Protein AF-A0A7X9BPZ1-F1 (afdb_monomer_lite)

Foldseek 3Di:
DVVLPVLQVQKDWAAPVRVCVVQVHDPPQQFGTWIDDPRAIAGEHEDEQDDDLVRLVSNQVSLQCCCVRHPRQHYEYEYQDVVVLVSSDLPDHSHLWYFDHHPPQCSLLVNLCPDPVNVVVVCVVVPQWDADPQSQAGTDDDQEGEGECARPISSNLVSVLVVVVVVDRRAYEYEYEPVCVVVCCVSPVRHHYDYDYVCSSGPDPPPDD

Secondary structure (DSSP, 8-state):
-HHHHHH-TTSEEEEHHHHHHHTT--TT----EEEEETTEEEEEEE--SS--HHHHHHHHHHHHHHHHHSS--EEEEEESSHHHHHHH-------SEEEEEETTHHHHHHHHHTSHHHHHHHHHHTTTPEE---TT-SEE-SSEEEEE-TT-BHHHHHHHHHHHHTT-SSEEEEEEEGGGHHHHHHH-TTSEEEEEPHHHHTTSSS---

Radius of gyration: 17.31 Å; chains: 1; bounding box: 42×46×44 Å

pLDDT: mean 88.34, std 12.86, range [32.38, 98.25]

Sequence (209 aa):
MADLVMELTNWEIYSAREVRNKYSLNRANRFRGSVVRDGHEYAVYLVSSNPYARTLSAIQGEIKFLACSTPIRRAMVFAPNHDVLERFGLDDQEAEELLLLIYPDSLQLLNNYHSDEFQSYLQSLVAGFAPTDSPFADYEADDEYVADLILNDIVKINSLAAYFHLQHRKKVSIICLDSQKELMQSRFPSARQIIIPNKKGVDSFARRT

Structure (mmCIF, N/CA/C/O backbone):
data_AF-A0A7X9BPZ1-F1
#
_entry.id   AF-A0A7X9BPZ1-F1
#
loop_
_atom_site.group_PDB
_atom_site.id
_atom_site.type_symbol
_atom_site.label_atom_id
_atom_site.label_alt_id
_atom_site.label_comp_id
_atom_site.label_asym_id
_atom_site.label_entity_id
_atom_site.label_seq_id
_atom_site.pdbx_PDB_ins_code
_atom_site.Cartn_x
_atom_site.Cartn_y
_atom_site.Cartn_z
_atom_site.occupancy
_atom_site.B_iso_or_equiv
_atom_site.auth_seq_id
_atom_site.auth_comp_id
_atom_site.auth_asym_id
_atom_site.auth_atom_id
_atom_site.pdbx_PDB_model_num
ATOM 1 N N . MET A 1 1 ? 7.108 4.274 -17.255 1.00 57.31 1 MET A N 1
ATOM 2 C CA . MET A 1 1 ? 8.125 4.984 -16.445 1.00 57.31 1 MET A CA 1
ATOM 3 C C . MET A 1 1 ? 8.070 6.473 -16.697 1.00 57.31 1 MET A C 1
ATOM 5 O O . MET A 1 1 ? 7.994 7.168 -15.707 1.00 57.31 1 MET A O 1
ATOM 9 N N . ALA A 1 2 ? 8.050 6.960 -17.947 1.00 59.31 2 ALA A N 1
ATOM 10 C CA . ALA A 1 2 ? 7.872 8.395 -18.209 1.00 59.31 2 ALA A CA 1
ATOM 11 C C . ALA A 1 2 ? 6.647 8.972 -17.472 1.00 59.31 2 ALA A C 1
ATOM 13 O O . ALA A 1 2 ? 6.796 9.925 -16.725 1.00 59.31 2 ALA A O 1
ATOM 14 N N . ASP A 1 3 ? 5.495 8.302 -17.551 1.00 64.56 3 ASP A N 1
ATOM 15 C CA . ASP A 1 3 ? 4.277 8.765 -16.866 1.00 64.56 3 ASP A CA 1
ATOM 16 C C . ASP A 1 3 ? 4.379 8.687 -15.333 1.00 64.56 3 ASP A C 1
ATOM 18 O O . ASP A 1 3 ? 3.981 9.612 -14.643 1.00 64.56 3 ASP A O 1
ATOM 22 N N . LEU A 1 4 ? 5.003 7.635 -14.783 1.00 70.25 4 LEU A N 1
ATOM 23 C CA . LEU A 1 4 ? 5.279 7.546 -13.338 1.00 70.25 4 LEU A CA 1
ATOM 24 C C . LEU A 1 4 ? 6.185 8.689 -12.857 1.00 70.25 4 LEU A C 1
ATOM 26 O O . LEU A 1 4 ? 5.997 9.193 -11.758 1.00 70.25 4 LEU A O 1
ATOM 30 N N . VAL A 1 5 ? 7.158 9.080 -13.685 1.00 67.44 5 VAL A N 1
ATOM 31 C CA . VAL A 1 5 ? 8.097 10.169 -13.393 1.00 67.44 5 VAL A CA 1
ATOM 32 C C . VAL A 1 5 ? 7.424 11.533 -13.439 1.00 67.44 5 VAL A C 1
ATOM 34 O O . VAL A 1 5 ? 7.776 12.403 -12.651 1.00 67.44 5 VAL A O 1
ATOM 37 N N . MET A 1 6 ? 6.464 11.723 -14.342 1.00 64.75 6 MET A N 1
ATOM 38 C CA . MET A 1 6 ? 5.724 12.981 -14.439 1.00 64.75 6 MET A CA 1
ATOM 39 C C . MET A 1 6 ? 4.718 13.150 -13.299 1.00 64.75 6 MET A C 1
ATOM 41 O O . MET A 1 6 ? 4.528 14.265 -12.828 1.00 64.75 6 MET A O 1
ATOM 45 N N . GLU A 1 7 ? 4.098 12.057 -12.852 1.00 76.75 7 GLU A N 1
ATOM 46 C CA . GLU A 1 7 ? 3.013 12.120 -11.874 1.00 76.75 7 GLU A CA 1
ATOM 47 C C . GLU A 1 7 ? 3.509 12.063 -10.423 1.00 76.75 7 GLU A C 1
ATOM 49 O O . GLU A 1 7 ? 2.989 12.791 -9.592 1.00 76.75 7 GLU A O 1
ATOM 54 N N . LEU A 1 8 ? 4.522 11.263 -10.066 1.00 82.19 8 LEU A N 1
ATOM 55 C CA . LEU A 1 8 ? 4.984 11.126 -8.670 1.00 82.19 8 LEU A CA 1
ATOM 56 C C . LEU A 1 8 ? 5.952 12.252 -8.255 1.00 82.19 8 LEU A C 1
ATOM 58 O O . LEU A 1 8 ? 7.121 12.014 -7.961 1.00 82.19 8 LEU A O 1
ATOM 62 N N . THR A 1 9 ? 5.467 13.494 -8.213 1.00 77.44 9 THR A N 1
ATOM 63 C CA . THR A 1 9 ? 6.301 14.705 -8.057 1.00 77.44 9 THR A CA 1
ATOM 64 C C . THR A 1 9 ? 7.030 14.825 -6.717 1.00 77.44 9 THR A C 1
ATOM 66 O O . THR A 1 9 ? 8.038 15.520 -6.633 1.00 77.44 9 THR A O 1
ATOM 69 N N . ASN A 1 10 ? 6.531 14.161 -5.672 1.00 83.75 10 ASN A N 1
ATOM 70 C CA . ASN A 1 10 ? 7.087 14.201 -4.312 1.00 83.75 10 ASN A CA 1
ATOM 71 C C . ASN A 1 10 ? 7.854 12.920 -3.949 1.00 83.75 10 ASN A C 1
ATOM 73 O O . ASN A 1 10 ? 7.943 12.558 -2.776 1.00 83.75 10 ASN A O 1
ATOM 77 N N . TRP A 1 11 ? 8.346 12.203 -4.958 1.00 91.00 11 TRP A N 1
ATOM 78 C CA . TRP A 1 11 ? 9.073 10.951 -4.801 1.00 91.00 11 TRP A CA 1
ATOM 79 C C . TRP A 1 11 ? 10.423 11.053 -5.500 1.00 91.00 11 TRP A C 1
ATOM 81 O O . TRP A 1 11 ? 10.524 11.577 -6.610 1.00 91.00 11 TRP A O 1
ATOM 91 N N . GLU A 1 12 ? 11.469 10.510 -4.884 1.00 93.06 12 GLU A N 1
ATOM 92 C CA . GLU A 1 12 ? 12.712 10.267 -5.610 1.00 93.06 12 GLU A CA 1
ATOM 93 C C . GLU A 1 12 ? 12.527 9.029 -6.480 1.00 93.06 12 GLU A C 1
ATOM 95 O O . GLU A 1 12 ? 11.995 8.019 -6.022 1.00 93.06 12 GLU A O 1
ATOM 100 N N . ILE A 1 13 ? 12.969 9.081 -7.734 1.00 93.38 13 ILE A N 1
ATOM 101 C CA . ILE A 1 13 ? 12.719 8.004 -8.692 1.00 93.38 13 ILE A CA 1
ATOM 102 C C . ILE A 1 13 ? 14.042 7.478 -9.218 1.00 93.38 13 ILE A C 1
ATOM 104 O O . ILE A 1 13 ? 14.836 8.221 -9.790 1.00 93.38 13 ILE A O 1
ATOM 108 N N . TYR A 1 14 ? 14.235 6.169 -9.085 1.00 93.94 14 TYR A N 1
ATOM 109 C CA . TYR A 1 14 ? 15.403 5.460 -9.581 1.00 93.94 14 TYR A CA 1
ATOM 110 C C . TYR A 1 14 ? 14.988 4.520 -10.709 1.00 93.94 14 TYR A C 1
ATOM 112 O O . TYR A 1 14 ? 14.054 3.719 -10.599 1.00 93.94 14 TYR A O 1
ATOM 120 N N . SER A 1 15 ? 15.699 4.581 -11.830 1.00 92.88 15 SER A N 1
ATOM 121 C CA . SER A 1 15 ? 15.482 3.665 -12.945 1.00 92.88 15 SER A CA 1
ATOM 122 C C . SER A 1 15 ? 15.840 2.228 -12.561 1.00 92.88 15 SER A C 1
ATOM 124 O O . SER A 1 15 ? 16.702 1.976 -11.717 1.00 92.88 15 SER A O 1
ATOM 126 N N . ALA A 1 16 ? 15.268 1.245 -13.265 1.00 92.50 16 ALA A N 1
ATOM 127 C CA . ALA A 1 16 ? 15.637 -0.157 -13.055 1.00 92.50 16 ALA A CA 1
ATOM 128 C C . ALA A 1 16 ? 17.152 -0.412 -13.158 1.00 92.50 16 ALA A C 1
ATOM 130 O O . ALA A 1 16 ? 17.682 -1.288 -12.480 1.00 92.50 16 ALA A O 1
ATOM 131 N N . ARG A 1 17 ? 17.866 0.341 -14.005 1.00 92.12 17 ARG A N 1
ATOM 132 C CA . ARG A 1 17 ? 19.319 0.207 -14.157 1.00 92.12 17 ARG A CA 1
ATOM 133 C C . ARG A 1 17 ? 20.061 0.673 -12.906 1.00 92.12 17 ARG A C 1
ATOM 135 O O . ARG A 1 17 ? 20.986 -0.014 -12.484 1.00 92.12 17 ARG A O 1
ATOM 142 N N . GLU A 1 18 ? 19.668 1.806 -12.334 1.00 94.19 18 GLU A N 1
ATOM 143 C CA . GLU A 1 18 ? 20.285 2.350 -11.120 1.00 94.19 18 GLU A CA 1
ATOM 144 C C . GLU A 1 18 ? 20.097 1.401 -9.944 1.00 94.19 18 GLU A C 1
ATOM 146 O O . GLU A 1 18 ? 21.078 1.010 -9.318 1.00 94.19 18 GLU A O 1
ATOM 151 N N . VAL A 1 19 ? 18.868 0.930 -9.729 1.00 94.25 19 VAL A N 1
ATOM 152 C CA . VAL A 1 19 ? 18.544 -0.018 -8.654 1.00 94.25 19 VAL A CA 1
ATOM 153 C C . VAL A 1 19 ? 19.317 -1.329 -8.814 1.00 94.25 19 VAL A C 1
ATOM 155 O O . VAL A 1 19 ? 19.897 -1.835 -7.855 1.00 94.25 19 VAL A O 1
ATOM 158 N N . ARG A 1 20 ? 19.396 -1.875 -10.038 1.00 93.38 20 ARG A N 1
ATOM 159 C CA . ARG A 1 20 ? 20.166 -3.105 -10.298 1.00 93.38 20 ARG A CA 1
ATOM 160 C C . ARG A 1 20 ? 21.650 -2.929 -10.020 1.00 93.38 20 ARG A C 1
ATOM 162 O O . ARG A 1 20 ? 22.259 -3.836 -9.467 1.00 93.38 20 ARG A O 1
ATOM 169 N N . ASN A 1 21 ? 22.220 -1.784 -10.384 1.00 93.06 21 ASN A N 1
ATOM 170 C CA . ASN A 1 21 ? 23.620 -1.489 -10.098 1.00 93.06 21 ASN A CA 1
ATOM 171 C C . ASN A 1 21 ? 23.853 -1.307 -8.591 1.00 93.06 21 ASN A C 1
ATOM 173 O O . ASN A 1 21 ? 24.809 -1.863 -8.061 1.00 93.06 21 ASN A O 1
ATOM 177 N N . LYS A 1 22 ? 22.961 -0.576 -7.908 1.00 93.62 22 LYS A N 1
ATOM 178 C CA . LYS A 1 22 ? 23.021 -0.304 -6.463 1.00 93.62 22 LYS A CA 1
ATOM 179 C C . LYS A 1 22 ? 23.007 -1.594 -5.640 1.00 93.62 22 LYS A C 1
ATOM 181 O O . LYS A 1 22 ? 23.787 -1.725 -4.705 1.00 93.62 22 LYS A O 1
ATOM 186 N N . TYR A 1 23 ? 22.165 -2.556 -6.018 1.00 93.31 23 TYR A N 1
ATOM 187 C CA . TYR A 1 23 ? 21.938 -3.784 -5.248 1.00 93.31 23 TYR A CA 1
ATOM 188 C C . TYR A 1 23 ? 22.486 -5.059 -5.908 1.00 93.31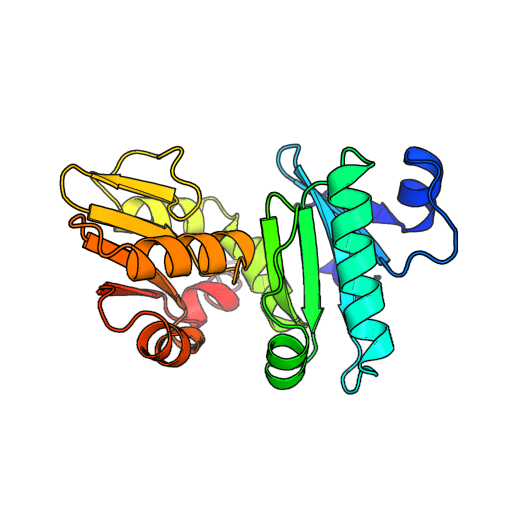 23 TYR A C 1
ATOM 190 O O . TYR A 1 23 ? 22.165 -6.160 -5.472 1.00 93.31 23 TYR A O 1
ATOM 198 N N . SER A 1 24 ? 23.311 -4.935 -6.954 1.00 92.00 24 SER A N 1
ATOM 199 C CA . SER A 1 24 ? 23.877 -6.072 -7.705 1.00 92.00 24 SER A CA 1
ATOM 200 C C . SER A 1 24 ? 22.828 -7.095 -8.180 1.00 92.00 24 SER A C 1
ATOM 202 O O . SER A 1 24 ? 23.043 -8.306 -8.132 1.00 92.00 24 SER A O 1
ATOM 204 N N . LEU A 1 25 ? 21.672 -6.608 -8.641 1.00 90.56 25 LEU A N 1
ATOM 205 C CA . LEU A 1 25 ? 20.536 -7.448 -9.034 1.00 90.56 25 LEU A CA 1
ATOM 206 C C . LEU A 1 25 ? 20.659 -7.964 -10.470 1.00 90.56 25 LEU A C 1
ATOM 208 O O . LEU A 1 25 ? 21.304 -7.365 -11.336 1.00 90.56 25 LEU A O 1
ATOM 212 N N . ASN A 1 26 ? 19.975 -9.073 -10.747 1.00 83.81 26 ASN A N 1
ATOM 213 C CA . ASN A 1 26 ? 19.964 -9.685 -12.068 1.00 83.81 26 ASN A CA 1
ATOM 214 C C . ASN A 1 26 ? 19.215 -8.798 -13.087 1.00 83.81 26 ASN A C 1
ATOM 216 O O . ASN A 1 26 ? 18.210 -8.149 -12.803 1.00 83.81 26 ASN A O 1
ATOM 220 N N . ARG A 1 27 ? 19.664 -8.801 -14.345 1.00 75.12 27 ARG A N 1
ATOM 221 C CA . ARG A 1 27 ? 18.956 -8.120 -15.443 1.00 75.12 27 ARG A CA 1
ATOM 222 C C . ARG A 1 27 ? 17.575 -8.712 -15.736 1.00 75.12 27 ARG A C 1
ATOM 224 O O . ARG A 1 27 ? 16.750 -8.012 -16.315 1.00 75.12 27 ARG A O 1
ATOM 231 N N . ALA A 1 28 ? 17.334 -9.967 -15.353 1.00 80.19 28 ALA A N 1
ATOM 232 C CA . ALA A 1 28 ? 16.061 -10.661 -15.531 1.00 80.19 28 ALA A CA 1
ATOM 233 C C . ALA A 1 28 ? 14.950 -10.186 -14.573 1.00 80.19 28 ALA A C 1
ATOM 235 O O . ALA A 1 28 ? 13.801 -10.602 -14.739 1.00 80.19 28 ALA A O 1
ATOM 236 N N . ASN A 1 29 ? 15.272 -9.327 -13.598 1.00 80.94 29 ASN A N 1
ATOM 237 C CA . ASN A 1 29 ? 14.280 -8.747 -12.699 1.00 80.94 29 ASN A CA 1
ATOM 238 C C . ASN A 1 29 ? 13.282 -7.852 -13.461 1.00 80.94 29 ASN A C 1
ATOM 240 O O . ASN A 1 29 ? 13.657 -7.095 -14.363 1.00 80.94 29 ASN A O 1
ATOM 244 N N . ARG A 1 30 ? 11.999 -7.961 -13.116 1.00 88.69 30 ARG A N 1
ATOM 245 C CA . ARG A 1 30 ? 10.842 -7.396 -13.826 1.00 88.69 30 ARG A CA 1
ATOM 246 C C . ARG A 1 30 ? 10.440 -6.008 -13.350 1.00 88.69 30 ARG A C 1
ATOM 248 O O . ARG A 1 30 ? 9.731 -5.329 -14.099 1.00 88.69 30 ARG A O 1
ATOM 255 N N . PHE A 1 31 ? 10.872 -5.583 -12.164 1.00 92.00 31 PHE A N 1
ATOM 256 C CA . PHE A 1 31 ? 10.581 -4.237 -11.676 1.00 92.00 31 PHE A CA 1
ATOM 257 C C . PHE A 1 31 ? 11.054 -3.159 -12.675 1.00 92.00 31 PHE A C 1
ATOM 259 O O . PHE A 1 31 ? 12.030 -3.326 -13.419 1.00 92.00 31 PHE A O 1
ATOM 266 N N . ARG A 1 32 ? 10.318 -2.047 -12.736 1.00 92.88 32 ARG A N 1
ATOM 267 C CA . ARG A 1 32 ? 10.542 -0.940 -13.685 1.00 92.88 32 ARG A CA 1
ATOM 268 C C . ARG A 1 32 ? 11.459 0.151 -13.138 1.00 92.88 32 ARG A C 1
ATOM 270 O O . ARG A 1 32 ? 12.055 0.894 -13.917 1.00 92.88 32 ARG A O 1
ATOM 277 N N . GLY A 1 33 ? 11.603 0.187 -11.826 1.00 93.88 33 GLY A N 1
ATOM 278 C CA . GLY A 1 33 ? 12.457 1.080 -11.062 1.00 93.88 33 GLY A CA 1
ATOM 279 C C . GLY A 1 33 ? 12.114 0.963 -9.584 1.00 93.88 33 GLY A C 1
ATOM 280 O O . GLY A 1 33 ? 11.386 0.046 -9.188 1.00 93.88 33 GLY A O 1
ATOM 281 N N . SER A 1 34 ? 12.606 1.905 -8.798 1.00 95.56 34 SER A N 1
ATOM 282 C CA . SER A 1 34 ? 12.117 2.131 -7.445 1.00 95.56 34 SER A CA 1
ATOM 283 C C . SER A 1 34 ? 11.735 3.590 -7.258 1.00 95.56 34 SER A C 1
ATOM 285 O O . SER A 1 34 ? 12.172 4.467 -8.010 1.00 95.56 34 SER A O 1
ATOM 287 N N . VAL A 1 35 ? 10.880 3.826 -6.272 1.00 95.31 35 VAL A N 1
ATOM 288 C CA . VAL A 1 35 ? 10.560 5.164 -5.782 1.00 95.31 35 VAL A CA 1
ATOM 289 C C . VAL A 1 35 ? 10.888 5.236 -4.299 1.00 95.31 35 VAL A C 1
ATOM 291 O O . VAL A 1 35 ? 10.719 4.245 -3.589 1.00 95.31 35 VAL A O 1
ATOM 294 N N . VAL A 1 36 ? 11.390 6.377 -3.837 1.00 94.94 36 VAL A N 1
ATOM 295 C CA . VAL A 1 36 ? 11.741 6.603 -2.434 1.00 94.94 36 VAL A CA 1
ATOM 296 C C . VAL A 1 36 ? 10.969 7.794 -1.904 1.00 94.94 36 VAL A C 1
ATOM 298 O O . VAL A 1 36 ? 10.901 8.843 -2.547 1.00 94.94 36 VAL A O 1
ATOM 301 N N . ARG A 1 37 ? 10.411 7.620 -0.711 1.00 91.38 37 ARG A N 1
ATOM 302 C CA . ARG A 1 37 ? 9.781 8.685 0.060 1.00 91.38 37 ARG A CA 1
ATOM 303 C C . ARG A 1 37 ? 9.990 8.432 1.543 1.00 91.38 37 ARG A C 1
ATOM 305 O O . ARG A 1 37 ? 9.879 7.293 1.983 1.00 91.38 37 ARG A O 1
ATOM 312 N N . ASP A 1 38 ? 10.312 9.485 2.291 1.00 89.75 38 ASP A N 1
ATOM 313 C CA . ASP A 1 38 ? 10.471 9.441 3.751 1.00 89.75 38 ASP A CA 1
ATOM 314 C C . ASP A 1 38 ? 11.426 8.318 4.220 1.00 89.75 38 ASP A C 1
ATOM 316 O O . ASP A 1 38 ? 11.232 7.686 5.251 1.00 89.75 38 ASP A O 1
ATOM 320 N N . GLY A 1 39 ? 12.471 8.042 3.427 1.00 91.06 39 GLY A N 1
ATOM 321 C CA . GLY A 1 39 ? 13.456 6.983 3.689 1.00 91.06 39 GLY A CA 1
ATOM 322 C C . GLY A 1 39 ? 13.027 5.565 3.286 1.00 91.06 39 GLY A C 1
ATOM 323 O O . GLY A 1 39 ? 13.830 4.637 3.382 1.00 91.06 39 GLY A O 1
ATOM 324 N N . HIS A 1 40 ? 11.805 5.384 2.786 1.00 92.94 40 HIS A N 1
ATOM 325 C CA . HIS A 1 40 ? 11.262 4.096 2.366 1.00 92.94 40 HIS A CA 1
ATOM 326 C C . HIS A 1 40 ? 11.358 3.912 0.848 1.00 92.94 40 HIS A C 1
ATOM 328 O O . HIS A 1 40 ? 10.768 4.671 0.080 1.00 92.94 40 HIS A O 1
ATOM 334 N N . GLU A 1 41 ? 12.098 2.888 0.408 1.00 96.00 41 GLU A N 1
ATOM 335 C CA . GLU A 1 41 ? 12.250 2.522 -1.007 1.00 96.00 41 GLU A CA 1
ATOM 336 C C . GLU A 1 41 ? 11.248 1.426 -1.407 1.00 96.00 41 GLU A C 1
ATOM 338 O O . GLU A 1 41 ? 11.219 0.351 -0.803 1.00 96.00 41 GLU A O 1
ATOM 343 N N . TYR A 1 42 ? 10.464 1.683 -2.458 1.00 96.31 42 TYR A N 1
ATOM 344 C CA . TYR A 1 42 ? 9.472 0.766 -3.020 1.00 96.31 42 TYR A CA 1
ATOM 345 C C . TYR A 1 42 ? 9.917 0.282 -4.396 1.00 96.31 42 TYR A C 1
ATOM 347 O O . TYR A 1 42 ? 10.134 1.089 -5.303 1.00 96.31 42 TYR A O 1
ATOM 355 N N . ALA A 1 43 ? 9.986 -1.033 -4.599 1.00 95.94 43 ALA A N 1
ATOM 356 C CA . ALA A 1 43 ? 10.107 -1.594 -5.943 1.00 95.94 43 ALA A CA 1
ATOM 357 C C . ALA A 1 43 ? 8.797 -1.396 -6.718 1.00 95.94 43 ALA A C 1
ATOM 359 O O . ALA A 1 43 ? 7.728 -1.777 -6.242 1.00 95.94 43 ALA A O 1
ATOM 360 N N . VAL A 1 44 ? 8.874 -0.845 -7.932 1.00 95.88 44 VAL A N 1
ATOM 361 C CA . VAL A 1 44 ? 7.686 -0.544 -8.743 1.00 95.88 44 VAL A CA 1
ATOM 362 C C . VAL A 1 44 ? 7.509 -1.553 -9.869 1.00 95.88 44 VAL A C 1
ATOM 364 O O . VAL A 1 44 ? 8.390 -1.741 -10.716 1.00 95.88 44 VAL A O 1
ATOM 367 N N . TYR A 1 45 ? 6.320 -2.144 -9.935 1.00 95.12 45 TYR A N 1
ATOM 368 C CA . TYR A 1 45 ? 5.904 -3.078 -10.973 1.00 95.12 45 TYR A CA 1
ATOM 369 C C . TYR A 1 45 ? 4.731 -2.509 -11.766 1.00 95.12 45 TYR A C 1
ATOM 371 O O . TYR A 1 45 ? 3.803 -1.937 -11.208 1.00 95.12 45 TYR A O 1
ATOM 379 N N . LEU A 1 46 ? 4.770 -2.706 -13.085 1.00 93.38 46 LEU A N 1
ATOM 380 C CA . LEU A 1 46 ? 3.665 -2.397 -13.992 1.00 93.38 46 LEU A CA 1
ATOM 381 C C . LEU A 1 46 ? 3.207 -3.700 -14.645 1.00 93.38 46 LEU A C 1
ATOM 383 O O . LEU A 1 46 ? 3.967 -4.308 -15.411 1.00 93.38 46 LEU A O 1
ATOM 387 N N . VAL A 1 47 ? 1.989 -4.128 -14.334 1.00 93.88 47 VAL A N 1
ATOM 388 C CA . VAL A 1 47 ? 1.390 -5.361 -14.850 1.00 93.88 47 VAL A CA 1
ATOM 389 C C . VAL A 1 47 ? 0.579 -5.045 -16.106 1.00 93.88 47 VAL A C 1
ATOM 391 O O . VAL A 1 47 ? -0.094 -4.025 -16.195 1.00 93.88 47 VAL A O 1
ATOM 394 N N . SER A 1 48 ? 0.658 -5.909 -17.118 1.00 92.44 48 SER A N 1
ATOM 395 C CA . SER A 1 48 ? -0.157 -5.783 -18.334 1.00 92.44 48 SER A CA 1
ATOM 396 C C . SER A 1 48 ? -1.627 -6.125 -18.071 1.00 92.44 48 SER A C 1
ATOM 398 O O . SER A 1 48 ? -1.919 -6.837 -17.119 1.00 92.44 48 SER A O 1
ATOM 400 N N . SER A 1 49 ? -2.538 -5.748 -18.970 1.00 90.81 49 SER A N 1
ATOM 401 C CA . SER A 1 49 ? -3.978 -6.058 -18.861 1.00 90.81 49 SER A CA 1
ATOM 402 C C . SER A 1 49 ? -4.327 -7.539 -18.913 1.00 90.81 49 SER A C 1
ATOM 404 O O . SER A 1 49 ? -5.316 -7.954 -18.323 1.00 90.81 49 SER A O 1
ATOM 406 N N . ASN A 1 50 ? -3.508 -8.351 -19.579 1.00 92.50 50 ASN A N 1
ATOM 407 C CA . ASN A 1 50 ? -3.681 -9.797 -19.598 1.00 92.50 50 ASN A CA 1
ATOM 408 C C . ASN A 1 50 ? -2.360 -10.509 -19.280 1.00 92.50 50 ASN A C 1
ATOM 410 O O . ASN A 1 50 ? -1.691 -11.027 -20.179 1.00 92.50 50 ASN A O 1
ATOM 414 N N . PRO A 1 51 ? -1.924 -10.492 -18.011 1.00 92.75 51 PRO A N 1
ATOM 415 C CA . PRO A 1 51 ? -0.685 -11.139 -17.625 1.00 92.75 51 PRO A CA 1
ATOM 416 C C . PRO A 1 51 ? -0.877 -12.658 -17.621 1.00 92.75 51 PRO A C 1
ATOM 418 O O . PRO A 1 51 ? -1.906 -13.180 -17.190 1.00 92.75 51 PRO A O 1
ATOM 421 N N . TYR A 1 52 ? 0.136 -13.402 -18.057 1.00 94.00 52 TYR A N 1
ATOM 422 C CA . TYR A 1 52 ? 0.167 -14.847 -17.833 1.00 94.00 52 TYR A CA 1
ATOM 423 C C . TYR A 1 52 ? 0.348 -15.143 -16.338 1.00 94.00 52 TYR A C 1
ATOM 425 O O . TYR A 1 52 ? 1.084 -14.424 -15.665 1.00 94.00 52 TYR A O 1
ATOM 433 N N . ALA A 1 53 ? -0.224 -16.243 -15.834 1.00 92.12 53 ALA A N 1
ATOM 434 C CA . ALA A 1 53 ? -0.053 -16.661 -14.434 1.00 92.12 53 ALA A CA 1
ATOM 435 C C . ALA A 1 53 ? 1.432 -16.759 -14.035 1.00 92.12 53 ALA A C 1
ATOM 437 O O . ALA A 1 53 ? 1.847 -16.182 -13.038 1.00 92.12 53 ALA A O 1
ATOM 438 N N . ARG A 1 54 ? 2.270 -17.346 -14.906 1.00 93.25 54 ARG A N 1
ATOM 439 C CA . ARG A 1 54 ? 3.734 -17.400 -14.720 1.00 93.25 54 ARG A CA 1
ATOM 440 C C . ARG A 1 54 ? 4.388 -16.027 -14.524 1.00 93.25 54 ARG A C 1
ATOM 442 O O . ARG A 1 54 ? 5.434 -15.940 -13.895 1.00 93.25 54 ARG A O 1
ATOM 449 N N . THR A 1 55 ? 3.823 -14.969 -15.109 1.00 92.25 55 THR A N 1
ATOM 450 C CA . THR A 1 55 ? 4.341 -13.605 -14.962 1.00 92.25 55 THR A CA 1
ATOM 451 C C . THR A 1 55 ? 4.016 -13.068 -13.577 1.00 92.25 55 THR A C 1
ATOM 453 O O . THR A 1 55 ? 4.902 -12.500 -12.951 1.00 92.25 55 THR A O 1
ATOM 456 N N . LEU A 1 56 ? 2.787 -13.283 -13.100 1.00 93.31 56 LEU A N 1
ATOM 457 C CA . LEU A 1 56 ? 2.360 -12.875 -11.761 1.00 93.31 56 LEU A CA 1
ATOM 458 C C . LEU A 1 56 ? 3.182 -13.596 -10.689 1.00 93.31 56 LEU A C 1
ATOM 460 O O . LEU A 1 56 ? 3.834 -12.933 -9.889 1.00 93.31 56 LEU A O 1
ATOM 464 N N . SER A 1 57 ? 3.297 -14.925 -10.779 1.00 91.88 57 SER A N 1
ATOM 465 C CA . SER A 1 57 ? 4.115 -15.717 -9.849 1.00 91.88 57 SER A CA 1
ATOM 466 C C . SER A 1 57 ? 5.586 -15.307 -9.860 1.00 91.88 57 SER A C 1
ATOM 468 O O . SER A 1 57 ? 6.239 -15.288 -8.821 1.00 91.88 57 SER A O 1
ATOM 470 N N . ALA A 1 58 ? 6.125 -14.940 -11.025 1.00 92.19 58 ALA A N 1
ATOM 471 C CA . ALA A 1 58 ? 7.497 -14.457 -11.103 1.00 92.19 58 ALA A CA 1
ATOM 472 C C . ALA A 1 58 ? 7.677 -13.063 -10.479 1.00 92.19 58 ALA A C 1
ATOM 474 O O . ALA A 1 58 ? 8.743 -12.797 -9.936 1.00 92.19 58 ALA A O 1
ATOM 475 N N . ILE A 1 59 ? 6.668 -12.186 -10.545 1.00 94.12 59 ILE A N 1
ATOM 476 C CA . ILE A 1 59 ? 6.686 -10.893 -9.846 1.00 94.12 59 ILE A CA 1
ATOM 477 C C . ILE A 1 59 ? 6.598 -11.112 -8.333 1.00 94.12 59 ILE A C 1
ATOM 479 O O . ILE A 1 59 ? 7.418 -10.562 -7.609 1.00 94.12 59 ILE A O 1
ATOM 483 N N . GLN A 1 60 ? 5.678 -11.953 -7.855 1.00 93.75 60 GLN A N 1
ATOM 484 C CA . GLN A 1 60 ? 5.565 -12.286 -6.429 1.00 93.75 60 GLN A CA 1
ATOM 485 C C . GLN A 1 60 ? 6.874 -12.879 -5.881 1.00 93.75 60 GLN A C 1
ATOM 487 O O . GLN A 1 60 ? 7.394 -12.427 -4.865 1.00 93.75 60 GLN A O 1
ATOM 492 N N . GLY A 1 61 ? 7.469 -13.844 -6.594 1.00 92.25 61 GLY A N 1
ATOM 493 C CA . GLY A 1 61 ? 8.757 -14.425 -6.205 1.00 92.25 61 GLY A CA 1
ATOM 494 C C . GLY A 1 61 ? 9.900 -13.404 -6.190 1.00 92.25 61 GLY A C 1
ATOM 495 O O . GLY A 1 61 ? 10.792 -13.483 -5.349 1.00 92.25 61 GLY A O 1
ATOM 496 N N . GLU A 1 62 ? 9.866 -12.420 -7.090 1.00 93.38 62 GLU A N 1
ATOM 497 C CA . GLU A 1 62 ? 10.825 -11.316 -7.110 1.00 93.38 62 GLU A CA 1
ATOM 498 C C . GLU A 1 62 ? 10.635 -10.353 -5.935 1.00 93.38 62 GLU A C 1
ATOM 500 O O . GLU A 1 62 ? 11.626 -9.987 -5.307 1.00 93.38 62 GLU A O 1
ATOM 505 N N . ILE A 1 63 ? 9.392 -9.992 -5.597 1.00 94.56 63 ILE A N 1
ATOM 506 C CA . ILE A 1 63 ? 9.066 -9.180 -4.414 1.00 94.56 63 ILE A CA 1
ATOM 507 C C . ILE A 1 63 ? 9.593 -9.869 -3.157 1.00 94.56 63 ILE A C 1
ATOM 509 O O . ILE A 1 63 ? 10.350 -9.255 -2.409 1.00 94.56 63 ILE A O 1
ATOM 513 N N . LYS A 1 64 ? 9.292 -11.162 -2.981 1.00 92.81 64 LYS A N 1
ATOM 514 C CA . LYS A 1 64 ? 9.816 -11.962 -1.868 1.00 92.81 64 LYS A CA 1
ATOM 515 C C . LYS A 1 64 ? 11.347 -11.969 -1.838 1.00 92.81 64 LYS A C 1
ATOM 517 O O . LYS A 1 64 ? 11.947 -11.739 -0.794 1.00 92.81 64 LYS A O 1
ATOM 522 N N . PHE A 1 65 ? 11.999 -12.191 -2.979 1.00 92.25 65 PHE A N 1
ATOM 523 C CA . PHE A 1 65 ? 13.461 -12.182 -3.054 1.00 92.25 65 PHE A CA 1
ATOM 524 C C . PHE A 1 65 ? 14.061 -10.834 -2.632 1.00 92.25 65 PHE A C 1
ATOM 526 O O . PHE A 1 65 ? 14.991 -10.820 -1.822 1.00 92.25 65 PHE A O 1
ATOM 533 N N . LEU A 1 66 ? 13.539 -9.721 -3.162 1.00 93.06 66 LEU A N 1
ATOM 534 C CA . LEU A 1 66 ? 13.991 -8.372 -2.811 1.00 93.06 66 LEU A CA 1
ATOM 535 C C . LEU A 1 66 ? 13.795 -8.115 -1.320 1.00 93.06 66 LEU A C 1
ATOM 537 O O . LEU A 1 66 ? 14.745 -7.710 -0.646 1.00 93.06 66 LEU A O 1
ATOM 541 N N . ALA A 1 67 ? 12.607 -8.449 -0.820 1.00 93.00 67 ALA A N 1
ATOM 542 C CA . ALA A 1 67 ? 12.239 -8.276 0.568 1.00 93.00 67 ALA A CA 1
ATOM 543 C C . ALA A 1 67 ? 13.043 -9.156 1.523 1.00 93.00 67 ALA A C 1
ATOM 545 O O . ALA A 1 67 ? 13.106 -8.806 2.684 1.00 93.00 67 ALA A O 1
ATOM 546 N N . CYS A 1 68 ? 13.682 -10.250 1.095 1.00 91.50 68 CYS A N 1
ATOM 547 C CA . CYS A 1 68 ? 14.574 -11.039 1.959 1.00 91.50 68 CYS A CA 1
ATOM 548 C C . CYS A 1 68 ? 16.055 -10.673 1.799 1.00 91.50 68 CYS A C 1
ATOM 550 O O . CYS A 1 68 ? 16.820 -10.756 2.760 1.00 91.50 68 CYS A O 1
ATOM 552 N N . SER A 1 69 ? 16.468 -10.305 0.586 1.00 90.88 69 SER A N 1
ATOM 553 C CA . SER A 1 69 ? 17.884 -10.290 0.184 1.00 90.88 69 SER A CA 1
ATOM 554 C C . SER A 1 69 ? 18.444 -8.886 -0.030 1.00 90.88 69 SER A C 1
ATOM 556 O O . SER A 1 69 ? 19.627 -8.737 -0.329 1.00 90.88 69 SER A O 1
ATOM 558 N N . THR A 1 70 ? 17.609 -7.852 0.088 1.00 91.44 70 THR A N 1
ATOM 559 C CA . THR A 1 70 ? 17.993 -6.458 -0.158 1.00 91.44 70 THR A CA 1
ATOM 560 C C . THR A 1 70 ? 17.384 -5.517 0.888 1.00 91.44 70 THR A C 1
ATOM 562 O O . THR A 1 70 ? 16.497 -5.917 1.643 1.00 91.44 70 THR A O 1
ATOM 565 N N . PRO A 1 71 ? 17.823 -4.248 0.945 1.00 93.06 71 PRO A N 1
ATOM 566 C CA . PRO A 1 71 ? 17.139 -3.214 1.723 1.00 93.06 71 PRO A CA 1
ATOM 567 C C . PRO A 1 71 ? 15.751 -2.820 1.191 1.00 93.06 71 PRO A C 1
ATOM 569 O O . PRO A 1 71 ? 15.006 -2.160 1.908 1.00 93.06 71 PRO A O 1
ATOM 572 N N . ILE A 1 72 ? 15.376 -3.206 -0.036 1.00 94.31 72 ILE A N 1
ATOM 573 C CA . ILE A 1 72 ? 14.041 -2.923 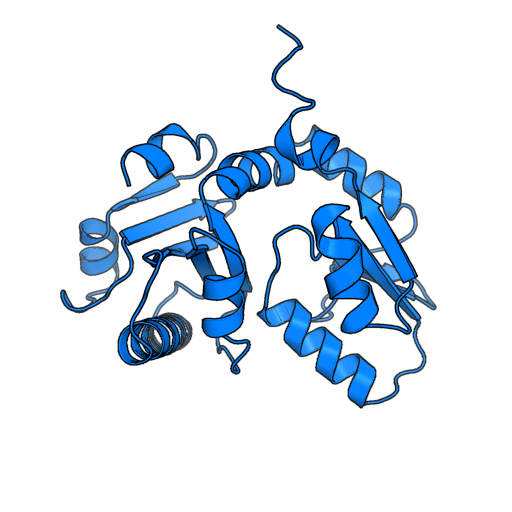-0.575 1.00 94.31 72 ILE A CA 1
ATOM 574 C C . ILE A 1 72 ? 13.052 -3.926 0.021 1.00 94.31 72 ILE A C 1
ATOM 576 O O . ILE A 1 72 ? 12.928 -5.053 -0.458 1.00 94.31 72 ILE A O 1
ATOM 580 N N . ARG A 1 73 ? 12.347 -3.500 1.071 1.00 94.81 73 ARG A N 1
ATOM 581 C CA . ARG A 1 73 ? 11.345 -4.310 1.783 1.00 94.81 73 ARG A CA 1
ATOM 582 C C . ARG A 1 73 ? 9.903 -3.990 1.380 1.00 94.81 73 ARG A C 1
ATOM 584 O O . ARG A 1 73 ? 8.993 -4.620 1.898 1.00 94.81 73 ARG A O 1
ATOM 591 N N . ARG A 1 74 ? 9.683 -3.032 0.474 1.00 96.31 74 ARG A N 1
ATOM 592 C CA . ARG A 1 74 ? 8.348 -2.573 0.059 1.00 96.31 74 ARG A CA 1
ATOM 593 C C . ARG A 1 74 ? 8.175 -2.651 -1.449 1.00 96.31 74 ARG A C 1
ATOM 595 O O . ARG A 1 74 ? 9.147 -2.534 -2.205 1.00 96.31 74 ARG A O 1
ATOM 602 N N . ALA A 1 75 ? 6.940 -2.822 -1.902 1.00 95.88 75 ALA A N 1
ATOM 603 C CA . ALA A 1 75 ? 6.630 -2.859 -3.324 1.00 95.88 75 ALA A CA 1
ATOM 604 C C . ALA A 1 75 ? 5.296 -2.185 -3.654 1.00 95.88 75 ALA A C 1
ATOM 606 O O . ALA A 1 75 ? 4.345 -2.214 -2.880 1.00 95.88 75 ALA A O 1
ATOM 607 N N . MET A 1 76 ? 5.234 -1.614 -4.855 1.00 95.75 76 MET A N 1
ATOM 608 C CA . MET A 1 76 ? 4.012 -1.112 -5.474 1.00 95.75 76 MET A CA 1
ATOM 609 C C . MET A 1 76 ? 3.777 -1.869 -6.773 1.00 95.75 76 MET A C 1
ATOM 611 O O . MET A 1 76 ? 4.634 -1.886 -7.664 1.00 95.75 76 MET A O 1
ATOM 615 N N . VAL A 1 77 ? 2.607 -2.479 -6.905 1.00 95.38 77 VAL A N 1
ATOM 616 C CA . VAL A 1 77 ? 2.192 -3.170 -8.122 1.00 95.38 77 VAL A CA 1
ATOM 617 C C . VAL A 1 77 ? 1.009 -2.426 -8.708 1.00 95.38 77 VAL A C 1
ATOM 619 O O . VAL A 1 77 ? -0.088 -2.415 -8.157 1.00 95.38 77 VAL A O 1
ATOM 622 N N . PHE A 1 78 ? 1.246 -1.830 -9.867 1.00 94.50 78 PHE A N 1
ATOM 623 C CA . PHE A 1 78 ? 0.234 -1.141 -10.641 1.00 94.50 78 PHE A CA 1
ATOM 624 C C . PHE A 1 78 ? -0.361 -2.089 -11.679 1.00 94.50 78 PHE A C 1
ATOM 626 O O . PHE A 1 78 ? 0.357 -2.632 -12.528 1.00 94.50 78 PHE A O 1
ATOM 633 N N . ALA A 1 79 ? -1.675 -2.260 -11.632 1.00 93.12 79 ALA A N 1
ATOM 634 C CA . ALA A 1 79 ? -2.448 -3.050 -12.578 1.00 93.12 79 ALA A CA 1
ATOM 635 C C . ALA A 1 79 ? -3.477 -2.175 -13.304 1.00 93.12 79 ALA A C 1
ATOM 637 O O . ALA A 1 79 ? -3.943 -1.191 -12.749 1.00 93.12 79 ALA A O 1
ATOM 638 N N . PRO A 1 80 ? -3.880 -2.517 -14.532 1.00 91.56 80 PRO A N 1
ATOM 639 C CA . PRO A 1 80 ? -4.797 -1.678 -15.302 1.00 91.56 80 PRO A CA 1
ATOM 640 C C . PRO A 1 80 ? -6.272 -1.842 -14.910 1.00 91.56 80 PRO A C 1
ATOM 642 O O . PRO A 1 80 ? -7.106 -1.089 -15.396 1.00 91.56 80 PRO A O 1
ATOM 645 N N . ASN A 1 81 ? -6.622 -2.855 -14.111 1.00 89.06 81 ASN A N 1
ATOM 646 C CA . ASN A 1 81 ? -7.983 -3.105 -13.633 1.00 89.06 81 ASN A CA 1
ATOM 647 C C . ASN A 1 81 ? -7.984 -4.050 -12.416 1.00 89.06 81 ASN A C 1
ATOM 649 O O . ASN A 1 81 ? -6.964 -4.665 -12.088 1.00 89.06 81 ASN A O 1
ATOM 653 N N . HIS A 1 82 ? -9.141 -4.153 -11.758 1.00 86.75 82 HIS A N 1
ATOM 654 C CA . HIS A 1 82 ? -9.328 -4.968 -10.557 1.00 86.75 82 HIS A CA 1
ATOM 655 C C . HIS A 1 82 ? -9.159 -6.468 -10.818 1.00 86.75 82 HIS A C 1
ATOM 657 O O . HIS A 1 82 ? -8.522 -7.132 -10.007 1.00 86.75 82 HIS A O 1
ATOM 663 N N . ASP A 1 83 ? -9.604 -6.985 -11.967 1.00 88.19 83 ASP A N 1
ATOM 664 C CA . ASP A 1 83 ? -9.445 -8.404 -12.319 1.00 88.19 83 ASP A CA 1
ATOM 665 C C . ASP A 1 83 ? -7.973 -8.843 -12.278 1.00 88.19 83 ASP A C 1
ATOM 667 O O . ASP A 1 83 ? -7.634 -9.940 -11.829 1.00 88.19 83 ASP A O 1
ATOM 671 N N . VAL A 1 84 ? -7.060 -7.982 -12.742 1.00 90.31 84 VAL A N 1
ATOM 672 C CA . VAL A 1 84 ? -5.619 -8.255 -12.684 1.00 90.31 84 VAL A CA 1
ATOM 673 C C . VAL A 1 84 ? -5.096 -8.224 -11.246 1.00 90.31 84 VAL A C 1
ATOM 675 O O . VAL A 1 84 ? -4.254 -9.060 -10.915 1.00 90.31 84 VAL A O 1
ATOM 678 N N . LEU A 1 85 ? -5.587 -7.317 -10.393 1.00 87.88 85 LEU A N 1
ATOM 679 C CA . LEU A 1 85 ? -5.222 -7.288 -8.970 1.00 87.88 85 LEU A CA 1
ATOM 680 C C . LEU A 1 85 ? -5.711 -8.535 -8.231 1.00 87.88 85 LEU A C 1
ATOM 682 O O . LEU A 1 85 ? -4.950 -9.134 -7.480 1.00 87.88 85 LEU A O 1
ATOM 686 N N . GLU A 1 86 ? -6.945 -8.972 -8.476 1.00 87.12 86 GLU A N 1
ATOM 687 C CA . GLU A 1 86 ? -7.487 -10.189 -7.865 1.00 87.12 86 GLU A CA 1
ATOM 688 C C . GLU A 1 86 ? -6.681 -11.425 -8.266 1.00 87.12 86 GLU A C 1
ATOM 690 O O . GLU A 1 86 ? -6.343 -12.256 -7.424 1.00 87.12 86 GLU A O 1
ATOM 695 N N . ARG A 1 87 ? -6.290 -11.512 -9.544 1.00 89.69 87 ARG A N 1
ATOM 696 C CA . ARG A 1 87 ? -5.420 -12.583 -10.049 1.00 89.69 87 ARG A CA 1
ATOM 697 C C . ARG A 1 87 ? -3.994 -12.520 -9.507 1.00 89.69 87 ARG A C 1
ATOM 699 O O . ARG A 1 87 ? -3.314 -13.544 -9.544 1.00 89.69 87 ARG A O 1
ATOM 706 N N . PHE A 1 88 ? -3.520 -11.349 -9.076 1.00 88.62 88 PHE A N 1
ATOM 707 C CA . PHE A 1 88 ? -2.216 -11.214 -8.424 1.00 88.62 88 PHE A CA 1
ATOM 708 C C . PHE A 1 88 ? -2.200 -11.952 -7.081 1.00 88.62 88 PHE A C 1
ATOM 710 O O . PHE A 1 88 ? -1.178 -12.523 -6.723 1.00 88.62 88 PHE A O 1
ATOM 717 N N . GLY A 1 89 ? -3.345 -12.012 -6.396 1.00 78.94 89 GLY A N 1
ATOM 718 C CA . GLY A 1 89 ? -3.513 -12.768 -5.161 1.00 78.94 89 GLY A CA 1
ATOM 719 C C . GLY A 1 89 ? -2.922 -12.083 -3.928 1.00 78.94 89 GLY A C 1
ATOM 720 O O . GLY A 1 89 ? -2.332 -11.005 -4.000 1.00 78.94 89 GLY A O 1
ATOM 721 N N . LEU A 1 90 ? -3.120 -12.733 -2.781 1.00 67.44 90 LEU A N 1
ATOM 722 C CA . LEU A 1 90 ? -2.754 -12.241 -1.449 1.00 67.44 90 LEU A CA 1
ATOM 723 C C . LEU A 1 90 ? -1.708 -13.139 -0.770 1.00 67.44 90 LEU A C 1
ATOM 725 O O . LEU A 1 90 ? -1.669 -13.210 0.452 1.00 67.44 90 LEU A O 1
ATOM 729 N N . ASP A 1 91 ? -0.903 -13.879 -1.534 1.00 69.31 91 ASP A N 1
ATOM 730 C CA . ASP A 1 91 ? 0.032 -14.846 -0.948 1.00 69.31 91 ASP A CA 1
ATOM 731 C C . ASP A 1 91 ? 1.029 -14.174 -0.002 1.00 69.31 91 ASP A C 1
ATOM 733 O O . ASP A 1 91 ? 1.433 -13.036 -0.237 1.00 69.31 91 ASP A O 1
ATOM 737 N N . ASP A 1 92 ? 1.436 -14.909 1.033 1.00 61.50 92 ASP A N 1
ATOM 738 C CA . ASP A 1 92 ? 2.303 -14.449 2.116 1.00 61.50 92 ASP A CA 1
ATOM 739 C C . ASP A 1 92 ? 3.584 -13.796 1.570 1.00 61.50 92 ASP A C 1
ATOM 741 O O . ASP A 1 92 ? 4.453 -14.450 0.973 1.00 61.50 92 ASP A O 1
ATOM 745 N N . GLN A 1 93 ? 3.658 -12.473 1.707 1.00 67.88 93 GLN A N 1
ATOM 746 C CA . GLN A 1 93 ? 4.799 -11.693 1.261 1.00 67.88 93 GLN A CA 1
ATOM 747 C C . GLN A 1 93 ? 5.668 -11.381 2.468 1.00 67.88 93 GLN A C 1
ATOM 749 O O . GLN A 1 93 ? 5.210 -10.792 3.435 1.00 67.88 93 GLN A O 1
ATOM 754 N N . GLU A 1 94 ? 6.961 -11.663 2.349 1.00 85.69 94 GLU A N 1
ATOM 755 C CA . GLU A 1 94 ? 7.991 -11.229 3.309 1.00 85.69 94 GLU A CA 1
ATOM 756 C C . GLU A 1 94 ? 8.241 -9.706 3.249 1.00 85.69 94 GLU A C 1
ATOM 758 O O . GLU A 1 94 ? 9.180 -9.195 3.856 1.00 85.69 94 GLU A O 1
ATOM 763 N N . ALA A 1 95 ? 7.465 -8.989 2.432 1.00 91.44 95 ALA A N 1
ATOM 764 C CA . ALA A 1 95 ? 7.522 -7.544 2.314 1.00 91.44 95 ALA A CA 1
ATOM 765 C C . ALA A 1 95 ? 6.930 -6.892 3.569 1.00 91.44 95 ALA A C 1
ATOM 767 O O . ALA A 1 95 ? 5.959 -7.382 4.133 1.00 91.44 95 ALA A O 1
ATOM 768 N N . GLU A 1 96 ? 7.490 -5.752 3.963 1.00 93.56 96 GLU A N 1
ATOM 769 C CA . GLU A 1 96 ? 6.929 -4.903 5.019 1.00 93.56 96 GLU A CA 1
ATOM 770 C C . GLU A 1 96 ? 5.644 -4.207 4.552 1.00 93.56 96 GLU A C 1
ATOM 772 O O . GLU A 1 96 ? 4.787 -3.902 5.369 1.00 93.56 96 GLU A O 1
ATOM 777 N N . GLU A 1 97 ? 5.514 -3.958 3.245 1.00 94.44 97 GLU A N 1
ATOM 778 C CA . GLU A 1 97 ? 4.344 -3.314 2.645 1.00 94.44 97 GLU A CA 1
ATOM 779 C C . GLU A 1 97 ? 4.229 -3.692 1.163 1.00 94.44 97 GLU A C 1
ATOM 781 O O . GLU A 1 97 ? 5.225 -3.684 0.421 1.00 94.44 97 GLU A O 1
ATOM 786 N N . LEU A 1 98 ? 3.012 -4.011 0.715 1.00 95.56 98 LEU A N 1
ATOM 787 C CA . LEU A 1 98 ? 2.724 -4.308 -0.686 1.00 95.56 98 LEU A CA 1
ATOM 788 C C . LEU A 1 98 ? 1.447 -3.598 -1.124 1.00 95.56 98 LEU A C 1
ATOM 790 O O . LEU A 1 98 ? 0.340 -4.071 -0.872 1.00 95.56 98 LEU A O 1
ATOM 794 N N . LEU A 1 99 ? 1.614 -2.510 -1.871 1.00 95.12 99 LEU A N 1
ATOM 795 C CA . LEU A 1 99 ? 0.498 -1.732 -2.395 1.00 95.12 99 LEU A CA 1
ATOM 796 C C . LEU A 1 99 ? 0.037 -2.296 -3.741 1.00 95.12 99 LEU A C 1
ATOM 798 O O . LEU A 1 99 ? 0.805 -2.333 -4.710 1.00 95.12 99 LEU A O 1
ATOM 802 N N . LEU A 1 100 ? -1.228 -2.713 -3.810 1.00 93.81 100 LEU A N 1
ATOM 803 C CA . LEU A 1 100 ? -1.879 -3.169 -5.039 1.00 93.81 100 LEU A CA 1
ATOM 804 C C . LEU A 1 100 ? -2.796 -2.073 -5.591 1.00 93.81 100 LEU A C 1
ATOM 806 O O . LEU A 1 100 ? -3.891 -1.843 -5.081 1.00 93.81 100 LEU A O 1
ATOM 810 N N . LEU A 1 101 ? -2.353 -1.416 -6.661 1.00 93.00 101 LEU A N 1
ATOM 811 C CA . LEU A 1 101 ? -2.902 -0.143 -7.127 1.00 93.00 101 LEU A CA 1
ATOM 812 C C . LEU A 1 101 ? -3.426 -0.225 -8.567 1.00 93.00 101 LEU A C 1
ATOM 814 O O . LEU A 1 101 ? -2.873 -0.942 -9.405 1.00 93.00 101 LEU A O 1
ATOM 818 N N . ILE A 1 102 ? -4.475 0.543 -8.873 1.00 90.81 102 ILE A N 1
ATOM 819 C CA . ILE A 1 102 ? -5.041 0.647 -10.224 1.00 90.81 102 ILE A CA 1
ATOM 820 C C . ILE A 1 102 ? -4.362 1.787 -10.984 1.00 90.81 102 ILE A C 1
ATOM 822 O O . ILE A 1 102 ? -4.291 2.919 -10.521 1.00 90.81 102 ILE A O 1
ATOM 826 N N . TYR A 1 103 ? -3.863 1.499 -12.177 1.00 88.75 103 TYR A N 1
ATOM 827 C CA . TYR A 1 103 ? -3.210 2.467 -13.044 1.00 88.75 103 TYR A CA 1
ATOM 828 C C . TYR A 1 103 ? -4.170 2.998 -14.117 1.00 88.75 103 TYR A C 1
ATOM 830 O O . TYR A 1 103 ? -4.841 2.184 -14.757 1.00 88.75 103 TYR A O 1
ATOM 838 N N . PRO A 1 104 ? -4.164 4.314 -14.409 1.00 86.12 104 PRO A N 1
ATOM 839 C CA . PRO A 1 104 ? -3.312 5.353 -13.811 1.00 86.12 104 PRO A CA 1
ATOM 840 C C . PRO A 1 104 ? -3.886 6.005 -12.539 1.00 86.12 104 PRO A C 1
ATOM 842 O O . PRO A 1 104 ? -3.147 6.696 -11.843 1.00 86.12 104 PRO A O 1
ATOM 845 N N . ASP A 1 105 ? -5.160 5.774 -12.217 1.00 82.94 105 ASP A N 1
ATOM 846 C CA . ASP A 1 105 ? -5.921 6.531 -11.207 1.00 82.94 105 ASP A CA 1
ATOM 847 C C . ASP A 1 105 ? -5.261 6.584 -9.816 1.00 82.94 105 ASP A C 1
ATOM 849 O O . ASP A 1 105 ? -5.332 7.593 -9.112 1.00 82.94 105 ASP A O 1
ATOM 853 N N . SER A 1 106 ? -4.563 5.521 -9.407 1.00 88.50 106 SER A N 1
ATOM 854 C CA . SER A 1 106 ? -3.891 5.469 -8.107 1.00 88.50 106 SER A CA 1
ATOM 855 C C . SER A 1 106 ? -2.638 6.347 -7.997 1.00 88.50 106 SER A C 1
ATOM 857 O O . SER A 1 106 ? -2.147 6.532 -6.888 1.00 88.50 106 SER A O 1
ATOM 859 N N . LEU A 1 107 ? -2.107 6.908 -9.090 1.00 88.50 107 LEU A N 1
ATOM 860 C CA . LEU A 1 107 ? -0.963 7.830 -9.009 1.00 88.50 107 LEU A CA 1
ATOM 861 C C . LEU A 1 107 ? -1.344 9.142 -8.331 1.00 88.50 107 LEU A C 1
ATOM 863 O O . LEU A 1 107 ? -0.657 9.601 -7.419 1.00 88.50 107 LEU A O 1
ATOM 867 N N . GLN A 1 108 ? -2.481 9.705 -8.733 1.00 86.50 108 GLN A N 1
ATOM 868 C CA . GLN A 1 108 ? -3.015 10.906 -8.109 1.00 86.50 108 GLN A CA 1
ATOM 869 C C . GLN A 1 108 ? -3.416 10.630 -6.656 1.00 86.50 108 GLN A C 1
ATOM 871 O O . GLN A 1 108 ? -3.116 11.436 -5.776 1.00 86.50 108 GLN A O 1
ATOM 876 N N . LEU A 1 109 ? -4.010 9.457 -6.393 1.00 88.31 109 LEU A N 1
ATOM 877 C CA . LEU A 1 109 ? -4.314 9.010 -5.035 1.00 88.31 109 LEU A CA 1
ATOM 878 C C . LEU A 1 109 ? -3.058 8.949 -4.160 1.00 88.31 109 LEU A C 1
ATOM 880 O O . LEU A 1 109 ? -3.098 9.466 -3.053 1.00 88.31 109 LEU A O 1
ATOM 884 N N . LEU A 1 110 ? -1.951 8.370 -4.639 1.00 91.12 110 LEU A N 1
ATOM 885 C CA . LEU A 1 110 ? -0.693 8.303 -3.886 1.00 91.12 110 LEU A CA 1
ATOM 886 C C . LEU A 1 110 ? -0.181 9.698 -3.509 1.00 91.12 110 LEU A C 1
ATOM 888 O O . LEU A 1 110 ? 0.157 9.941 -2.353 1.00 91.12 110 LEU A O 1
ATOM 892 N N . ASN A 1 111 ? -0.149 10.636 -4.456 1.00 87.50 111 ASN A N 1
ATOM 893 C CA . ASN A 1 111 ? 0.305 11.999 -4.168 1.00 87.50 111 ASN A CA 1
ATOM 894 C C . ASN A 1 111 ? -0.587 12.706 -3.150 1.00 87.50 111 ASN A C 1
ATOM 896 O O . ASN A 1 111 ? -0.082 13.314 -2.206 1.00 87.50 111 ASN A O 1
ATOM 900 N N . ASN A 1 112 ? -1.904 12.614 -3.346 1.00 88.31 112 ASN A N 1
ATOM 901 C CA . ASN A 1 112 ? -2.881 13.233 -2.462 1.00 88.31 112 ASN A CA 1
ATOM 902 C C . ASN A 1 112 ? -2.831 12.606 -1.072 1.00 88.31 112 ASN A C 1
ATOM 904 O O . ASN A 1 112 ? -2.851 13.338 -0.088 1.00 88.31 112 ASN A O 1
ATOM 908 N N . TYR A 1 113 ? -2.718 11.278 -0.993 1.00 91.50 113 TYR A N 1
ATOM 909 C CA . TYR A 1 113 ? -2.658 10.535 0.259 1.00 91.50 113 TYR A CA 1
ATOM 910 C C . TYR A 1 113 ? -1.551 11.075 1.158 1.00 91.50 113 TYR A C 1
ATOM 912 O O . TYR A 1 113 ? -1.790 11.329 2.332 1.00 91.50 113 TYR A O 1
ATOM 920 N N . HIS A 1 114 ? -0.370 11.351 0.607 1.00 89.81 114 HIS A N 1
ATOM 921 C CA . HIS A 1 114 ? 0.750 11.885 1.380 1.00 89.81 114 HIS A CA 1
ATOM 922 C C . HIS A 1 114 ? 0.829 13.422 1.432 1.00 89.81 114 HIS A C 1
ATOM 924 O O . HIS A 1 114 ? 1.886 13.969 1.755 1.00 89.81 114 HIS A O 1
ATOM 930 N N . SER A 1 115 ? -0.235 14.137 1.070 1.00 89.81 115 SER A N 1
ATOM 931 C CA . SER A 1 115 ? -0.297 15.591 1.244 1.00 89.81 115 SER A CA 1
ATOM 932 C C . SER A 1 115 ? -0.620 15.953 2.696 1.00 89.81 115 SER A C 1
ATOM 934 O O . SER A 1 115 ? -1.392 15.252 3.353 1.00 89.81 115 SER A O 1
ATOM 936 N N . ASP A 1 116 ? -0.089 17.077 3.183 1.00 90.81 116 ASP A N 1
ATOM 937 C CA . ASP A 1 116 ? -0.356 17.560 4.547 1.00 90.81 116 ASP A CA 1
ATOM 938 C C . ASP A 1 116 ? -1.858 17.732 4.814 1.00 90.81 116 ASP A C 1
ATOM 940 O O . ASP A 1 116 ? -2.344 17.433 5.905 1.00 90.81 116 ASP A O 1
ATOM 944 N N . GLU A 1 117 ? -2.611 18.182 3.807 1.00 91.06 117 GLU A N 1
ATOM 945 C CA . GLU A 1 117 ? -4.059 18.365 3.898 1.00 91.06 117 GLU A CA 1
ATOM 946 C C . GLU A 1 117 ? -4.788 17.031 4.094 1.00 91.06 117 GLU A C 1
ATOM 948 O O . GLU A 1 117 ? -5.629 16.912 4.990 1.00 91.06 117 GLU A O 1
ATOM 953 N N . PHE A 1 118 ? -4.449 16.008 3.303 1.00 91.75 118 PHE A N 1
ATOM 954 C CA . PHE A 1 118 ? -5.079 14.696 3.432 1.00 91.75 118 PHE A CA 1
ATOM 955 C C . PHE A 1 118 ? -4.669 13.993 4.726 1.00 91.75 118 PHE A C 1
ATOM 957 O O . PHE A 1 118 ? -5.523 13.435 5.409 1.00 91.75 118 PHE A O 1
ATOM 964 N N . GLN A 1 119 ? -3.396 14.083 5.113 1.00 91.88 119 GLN A N 1
ATOM 965 C CA . GLN A 1 119 ? -2.907 13.529 6.376 1.00 91.88 119 GLN A CA 1
ATOM 966 C C . GLN A 1 119 ? -3.572 14.203 7.583 1.00 91.88 119 GLN A C 1
ATOM 968 O O . GLN A 1 119 ? -4.019 13.519 8.502 1.00 91.88 119 GLN A O 1
ATOM 973 N N . SER A 1 120 ? -3.750 15.528 7.552 1.00 93.25 120 SER A N 1
ATOM 974 C CA . SER A 1 120 ? -4.503 16.255 8.585 1.00 93.25 120 SER A CA 1
ATOM 975 C C . SER A 1 120 ? -5.972 15.822 8.631 1.00 93.25 120 SER A C 1
ATOM 977 O O . SER A 1 120 ? -6.554 15.678 9.708 1.00 93.25 120 SER A O 1
ATOM 979 N N . TYR A 1 121 ? -6.584 15.578 7.467 1.00 93.94 121 TYR A N 1
ATOM 980 C CA . TYR A 1 121 ? -7.941 15.047 7.397 1.00 93.94 121 TYR A CA 1
ATOM 981 C C . TYR A 1 121 ? -8.032 13.635 7.990 1.00 93.94 121 TYR A C 1
ATOM 983 O O . TYR A 1 121 ? -8.908 13.408 8.826 1.00 93.94 121 TYR A O 1
ATOM 991 N N . LEU A 1 122 ? -7.121 12.719 7.642 1.00 93.31 122 LEU A N 1
ATOM 992 C CA . LEU A 1 122 ? -7.061 11.376 8.231 1.00 93.31 122 LEU A CA 1
ATOM 993 C C . LEU A 1 122 ? -6.909 11.439 9.752 1.00 93.31 122 LEU A C 1
ATOM 995 O O . LEU A 1 122 ? -7.703 10.830 10.465 1.00 93.31 122 LEU A O 1
ATOM 999 N N . GLN A 1 123 ? -5.980 12.255 10.253 1.00 93.19 123 GLN A N 1
ATOM 1000 C CA . GLN A 1 123 ? -5.775 12.459 11.690 1.00 93.19 123 GLN A CA 1
ATOM 1001 C C . GLN A 1 123 ? -7.043 12.962 12.394 1.00 93.19 123 GLN A C 1
ATOM 1003 O O . GLN A 1 123 ? -7.341 12.538 13.509 1.00 93.19 123 GLN A O 1
ATOM 1008 N N . SER A 1 124 ? -7.841 13.814 11.738 1.00 94.88 124 SER A N 1
ATOM 1009 C CA . SER A 1 124 ? -9.113 14.287 12.300 1.00 94.88 124 SER A CA 1
ATOM 1010 C C . SER A 1 124 ? -10.170 13.182 12.445 1.00 94.88 124 SER A C 1
ATOM 1012 O O . SER A 1 124 ? -11.018 13.267 13.334 1.00 94.88 124 SER A O 1
ATOM 1014 N N . LEU A 1 125 ? -10.122 12.136 11.607 1.00 93.94 125 LEU A N 1
ATOM 1015 C CA . LEU A 1 125 ? -11.043 10.992 11.672 1.00 93.94 125 LEU A CA 1
ATOM 1016 C C . LEU A 1 125 ? -10.715 10.046 12.830 1.00 93.94 125 LEU A C 1
ATOM 1018 O O . LEU A 1 125 ? -11.606 9.355 13.322 1.00 93.94 125 LEU A O 1
ATOM 1022 N N . VAL A 1 126 ? -9.454 10.033 13.261 1.00 94.88 126 VAL A N 1
ATOM 1023 C CA . VAL A 1 126 ? -8.931 9.172 14.331 1.00 94.88 126 VAL A CA 1
ATOM 1024 C C . VAL A 1 126 ? -8.532 9.978 15.569 1.00 94.88 126 VAL A C 1
ATOM 1026 O O . VAL A 1 126 ? -7.693 9.556 16.362 1.00 94.88 126 VAL A O 1
ATOM 1029 N N . ALA A 1 127 ? -9.141 11.151 15.764 1.00 93.12 127 ALA A N 1
ATOM 1030 C CA . ALA A 1 127 ? -8.895 11.978 16.937 1.00 93.12 127 ALA A CA 1
ATOM 1031 C C . ALA A 1 127 ? -9.196 11.189 18.226 1.00 93.12 127 ALA A C 1
ATOM 1033 O O . ALA A 1 127 ? -10.314 10.719 18.435 1.00 93.12 127 ALA A O 1
ATOM 1034 N N . GLY A 1 128 ? -8.189 11.055 19.093 1.00 92.31 128 GLY A N 1
ATOM 1035 C CA . GLY A 1 128 ? -8.269 10.257 20.322 1.00 92.31 128 GLY A CA 1
ATOM 1036 C C . GLY A 1 128 ? -7.659 8.856 20.220 1.00 92.31 128 GLY A C 1
ATOM 1037 O O . GLY A 1 128 ? -7.590 8.172 21.236 1.00 92.31 128 GLY A O 1
ATOM 1038 N N . PHE A 1 129 ? -7.177 8.452 19.045 1.00 96.44 129 PHE A N 1
ATOM 1039 C CA . PHE A 1 129 ? -6.369 7.248 18.873 1.00 96.44 129 PHE A CA 1
ATOM 1040 C C . PHE A 1 129 ? -4.876 7.603 18.852 1.00 96.44 129 PHE A C 1
ATOM 1042 O O . PHE A 1 129 ? -4.483 8.669 18.370 1.00 96.44 129 PHE A O 1
ATOM 1049 N N . ALA A 1 130 ? -4.038 6.707 19.369 1.00 96.19 130 ALA A N 1
ATOM 1050 C CA . ALA A 1 130 ? -2.583 6.801 19.288 1.00 96.19 130 ALA A CA 1
ATOM 1051 C C . ALA A 1 130 ? -2.050 5.905 18.157 1.00 96.19 130 ALA A C 1
ATOM 1053 O O . ALA A 1 130 ? -2.697 4.907 17.842 1.00 96.19 130 ALA A O 1
ATOM 1054 N N . PRO A 1 131 ? -0.886 6.203 17.553 1.00 96.44 131 PRO A N 1
ATOM 1055 C CA . PRO A 1 131 ? -0.205 5.253 16.673 1.00 96.44 131 PRO A CA 1
ATOM 1056 C C . PRO A 1 131 ? 0.066 3.920 17.387 1.00 96.44 131 PRO A C 1
ATOM 1058 O O . PRO A 1 131 ? 0.299 3.907 18.597 1.00 96.44 131 PRO A O 1
ATOM 1061 N N . THR A 1 132 ? 0.054 2.811 16.649 1.00 96.06 132 THR A N 1
ATOM 1062 C CA . THR A 1 132 ? 0.298 1.463 17.191 1.00 96.06 132 THR A CA 1
ATOM 1063 C C . THR A 1 132 ? 1.348 0.718 16.374 1.00 96.06 132 THR A C 1
ATOM 1065 O O . THR A 1 132 ? 1.502 0.963 15.182 1.00 96.06 132 THR A O 1
ATOM 1068 N N . ASP A 1 133 ? 2.033 -0.230 17.014 1.00 94.19 133 ASP A N 1
ATOM 1069 C CA . ASP A 1 133 ? 2.967 -1.158 16.360 1.00 94.19 133 ASP A CA 1
ATOM 1070 C C . ASP A 1 133 ? 2.254 -2.422 15.831 1.00 94.19 133 ASP A C 1
ATOM 1072 O O . ASP A 1 133 ? 2.890 -3.380 15.384 1.00 94.19 133 ASP A O 1
ATOM 1076 N N . SER A 1 134 ? 0.921 -2.472 15.925 1.00 94.56 134 SER A N 1
ATOM 1077 C CA . SER A 1 134 ? 0.132 -3.614 15.459 1.00 94.56 134 SER A CA 1
ATOM 1078 C C . SER A 1 134 ? 0.235 -3.757 13.933 1.00 94.56 134 SER A C 1
ATOM 1080 O O . SER A 1 134 ? -0.123 -2.830 13.216 1.00 94.56 134 SER A O 1
ATOM 1082 N N . PRO A 1 135 ? 0.604 -4.931 13.385 1.00 93.19 135 PRO A N 1
ATOM 1083 C CA . PRO A 1 135 ? 0.904 -5.084 11.952 1.00 93.19 135 PRO A CA 1
ATOM 1084 C C . PRO A 1 135 ? -0.312 -4.927 11.021 1.00 93.19 135 PRO A C 1
ATOM 1086 O O . PRO A 1 135 ? -0.169 -4.888 9.803 1.00 93.19 135 PRO A O 1
ATOM 1089 N N . PHE A 1 136 ? -1.522 -4.882 11.577 1.00 94.75 136 PHE A N 1
ATOM 1090 C CA . PHE A 1 136 ? -2.776 -4.748 10.837 1.00 94.75 136 PHE A CA 1
ATOM 1091 C C . PHE A 1 136 ? -3.461 -3.387 11.029 1.00 94.75 136 PHE A C 1
ATOM 1093 O O . PHE A 1 136 ? -4.529 -3.180 10.455 1.00 94.75 136 PHE A O 1
ATOM 1100 N N . ALA A 1 137 ? -2.914 -2.494 11.860 1.00 97.06 137 ALA A N 1
ATOM 1101 C CA . ALA A 1 137 ? -3.561 -1.244 12.251 1.00 97.06 137 ALA A CA 1
ATOM 1102 C C . ALA A 1 137 ? -2.563 -0.085 12.299 1.00 97.06 137 ALA A C 1
ATOM 1104 O O . ALA A 1 137 ? -1.387 -0.272 12.577 1.00 97.06 137 ALA A O 1
ATOM 1105 N N . ASP A 1 138 ? -3.062 1.120 12.061 1.00 97.44 138 ASP A N 1
ATOM 1106 C CA . ASP A 1 138 ? -2.278 2.356 12.081 1.00 97.44 138 ASP A CA 1
ATOM 1107 C C . ASP A 1 138 ? -2.498 3.117 13.390 1.00 97.44 138 ASP A C 1
ATOM 1109 O O . ASP A 1 138 ? -1.605 3.818 13.868 1.00 97.44 138 ASP A O 1
ATOM 1113 N N . TYR A 1 139 ? -3.676 2.938 14.003 1.00 97.81 139 TYR A N 1
ATOM 1114 C CA . TYR A 1 139 ? -4.038 3.594 15.253 1.00 97.81 139 TYR A CA 1
ATOM 1115 C C . TYR A 1 139 ? -4.765 2.668 16.235 1.00 97.81 139 TYR A C 1
ATOM 1117 O O . TYR A 1 139 ? -5.413 1.690 15.856 1.00 97.81 139 TYR A O 1
ATOM 1125 N N . GLU A 1 140 ? -4.692 3.013 17.518 1.00 97.50 140 GLU A N 1
ATOM 1126 C CA . GLU A 1 140 ? -5.230 2.246 18.635 1.00 97.50 140 GLU A CA 1
ATOM 1127 C C . GLU A 1 140 ? -5.790 3.161 19.739 1.00 97.50 140 GLU A C 1
ATOM 1129 O O . GLU A 1 140 ? -5.189 4.167 20.115 1.00 97.50 140 GLU A O 1
ATOM 1134 N N . ALA A 1 141 ? -6.951 2.781 20.268 1.00 95.94 141 ALA A N 1
ATOM 1135 C CA . ALA A 1 141 ? -7.541 3.267 21.517 1.00 95.94 141 ALA A CA 1
ATOM 1136 C C . ALA A 1 141 ? -7.836 2.059 22.425 1.00 95.94 141 ALA A C 1
ATOM 1138 O O . ALA A 1 141 ? -7.596 0.930 22.014 1.00 95.94 141 ALA A O 1
ATOM 1139 N N . ASP A 1 142 ? -8.364 2.238 23.637 1.00 92.69 142 ASP A N 1
ATOM 1140 C CA . ASP A 1 142 ? -8.531 1.133 24.602 1.00 92.69 142 ASP A CA 1
ATOM 1141 C C . ASP A 1 142 ? -9.293 -0.087 24.035 1.00 92.69 142 ASP A C 1
ATOM 1143 O O . ASP A 1 142 ? -8.825 -1.223 24.161 1.00 92.69 142 ASP A O 1
ATOM 1147 N N . ASP A 1 143 ? -10.428 0.127 23.357 1.00 94.75 143 ASP A N 1
ATOM 1148 C CA . ASP A 1 143 ? -11.323 -0.939 22.873 1.00 94.75 143 ASP A CA 1
ATOM 1149 C C . ASP A 1 143 ? -11.425 -1.063 21.342 1.00 94.75 143 ASP A C 1
ATOM 1151 O O . ASP A 1 143 ? -12.204 -1.886 20.842 1.00 94.75 143 ASP A O 1
ATOM 1155 N N . GLU A 1 144 ? -10.612 -0.316 20.591 1.00 96.88 144 GLU A N 1
ATOM 1156 C CA . GLU A 1 144 ? -10.689 -0.266 19.130 1.00 96.88 144 GLU A CA 1
ATOM 1157 C C . GLU A 1 144 ? -9.321 -0.059 18.456 1.00 96.88 144 GLU A C 1
ATOM 1159 O O . GLU A 1 144 ? -8.473 0.692 18.937 1.00 96.88 144 GLU A O 1
ATOM 1164 N N . TYR A 1 145 ? -9.125 -0.734 17.323 1.00 98.12 145 TYR A N 1
ATOM 1165 C CA . TYR A 1 145 ? -8.064 -0.475 16.350 1.00 98.12 145 TYR A CA 1
ATOM 1166 C C . TYR A 1 145 ? -8.628 0.232 15.121 1.00 98.12 145 TYR A C 1
ATOM 1168 O O . TYR A 1 145 ? -9.776 -0.008 14.736 1.00 98.12 145 TYR A O 1
ATOM 1176 N N . VAL A 1 146 ? -7.799 1.029 14.453 1.00 98.25 146 VAL A N 1
ATOM 1177 C CA . VAL A 1 146 ? -8.114 1.619 13.151 1.00 98.25 146 VAL A CA 1
ATOM 1178 C C . VAL A 1 146 ? -7.053 1.218 12.135 1.00 98.25 146 VAL A C 1
ATOM 1180 O O . VAL A 1 146 ? -5.869 1.464 12.349 1.00 98.25 146 VAL A O 1
ATOM 1183 N N . ALA A 1 147 ? -7.486 0.615 11.030 1.00 98.06 147 ALA A N 1
ATOM 1184 C CA . ALA A 1 147 ? -6.643 0.229 9.904 1.00 98.06 147 ALA A CA 1
ATOM 1185 C C . ALA A 1 147 ? -6.925 1.127 8.693 1.00 98.06 147 ALA A C 1
ATOM 1187 O O . ALA A 1 147 ? -8.059 1.180 8.212 1.00 98.06 147 ALA A O 1
ATOM 1188 N N . ASP A 1 148 ? -5.904 1.805 8.182 1.00 97.00 148 ASP A N 1
ATOM 1189 C CA . ASP A 1 148 ? -5.940 2.521 6.912 1.00 97.00 148 ASP A CA 1
ATOM 1190 C C . ASP A 1 148 ? -5.612 1.567 5.760 1.00 97.00 148 ASP A C 1
ATOM 1192 O O . ASP A 1 148 ? -4.493 1.055 5.640 1.00 97.00 148 ASP A O 1
ATOM 1196 N N . LEU A 1 149 ? -6.619 1.322 4.917 1.00 96.19 149 LEU A N 1
ATOM 1197 C CA . LEU A 1 149 ? -6.547 0.459 3.741 1.00 96.19 149 LEU A CA 1
ATOM 1198 C C . LEU A 1 149 ? -6.793 1.216 2.428 1.00 96.19 149 LEU A C 1
ATOM 1200 O O . LEU A 1 149 ? -7.045 0.586 1.399 1.00 96.19 149 LEU A O 1
ATOM 1204 N N . ILE A 1 150 ? -6.683 2.550 2.423 1.00 95.12 150 ILE A N 1
ATOM 1205 C CA . ILE A 1 150 ? -6.908 3.387 1.231 1.00 95.12 150 ILE A CA 1
ATOM 1206 C C . ILE A 1 150 ? -5.995 2.968 0.074 1.00 95.12 150 ILE A C 1
ATOM 1208 O O . ILE A 1 150 ? -6.461 2.824 -1.058 1.00 95.12 150 ILE A O 1
ATOM 1212 N N . LEU A 1 151 ? -4.714 2.713 0.358 1.00 94.12 151 LEU A N 1
ATOM 1213 C CA . LEU A 1 151 ? -3.715 2.302 -0.637 1.00 94.12 151 LEU A CA 1
ATOM 1214 C C . LEU A 1 151 ? -3.687 0.787 -0.909 1.00 94.12 151 LEU A C 1
ATOM 1216 O O . LEU A 1 151 ? -2.810 0.315 -1.632 1.00 94.12 151 LEU A O 1
ATOM 1220 N N . ASN A 1 152 ? -4.659 0.034 -0.377 1.00 93.00 152 ASN A N 1
ATOM 1221 C CA . ASN A 1 152 ? -4.808 -1.406 -0.597 1.00 93.00 152 ASN A CA 1
ATOM 1222 C C . ASN A 1 152 ? -3.510 -2.186 -0.302 1.00 93.00 152 ASN A C 1
ATOM 1224 O O . ASN A 1 152 ? -3.011 -2.937 -1.146 1.00 93.00 152 ASN A O 1
ATOM 1228 N N . ASP A 1 153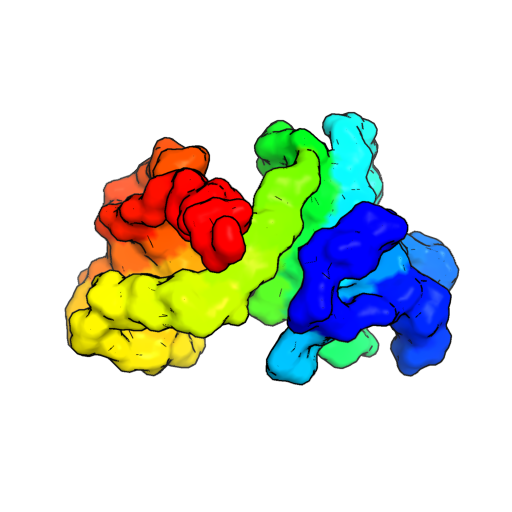 ? -2.958 -1.967 0.897 1.00 94.56 153 ASP A N 1
ATOM 1229 C CA . ASP A 1 153 ? -1.796 -2.701 1.397 1.00 94.56 153 ASP A CA 1
ATOM 1230 C C . ASP A 1 153 ? -2.172 -4.143 1.759 1.00 94.56 153 ASP A C 1
ATOM 1232 O O . ASP A 1 153 ? -2.933 -4.413 2.693 1.00 94.56 153 ASP A O 1
ATOM 1236 N N . ILE A 1 154 ? -1.614 -5.084 1.007 1.00 93.25 154 ILE A N 1
ATOM 1237 C CA . ILE A 1 154 ? -1.906 -6.508 1.139 1.00 93.25 154 ILE A CA 1
ATOM 1238 C C . ILE A 1 154 ? -1.312 -7.108 2.406 1.00 93.25 154 ILE A C 1
ATOM 1240 O O . ILE A 1 154 ? -1.932 -7.993 2.997 1.00 93.25 154 ILE A O 1
ATOM 1244 N N . VAL A 1 155 ? -0.156 -6.618 2.855 1.00 93.69 155 VAL A N 1
ATOM 1245 C CA . VAL A 1 155 ? 0.492 -7.128 4.072 1.00 93.69 155 VAL A CA 1
ATOM 1246 C C . VAL A 1 155 ? -0.397 -6.833 5.282 1.00 93.69 155 VAL A C 1
ATOM 1248 O O . VAL A 1 155 ? -0.709 -7.736 6.070 1.00 93.69 155 VAL A O 1
ATOM 1251 N N . LYS A 1 156 ? -0.918 -5.602 5.365 1.00 94.69 156 LYS A N 1
ATOM 1252 C CA . LYS A 1 156 ? -1.888 -5.194 6.388 1.00 94.69 156 LYS A CA 1
ATOM 1253 C C . LYS A 1 156 ? -3.216 -5.944 6.271 1.00 94.69 156 LYS A C 1
ATOM 1255 O O . LYS A 1 156 ? -3.724 -6.432 7.278 1.00 94.69 156 LYS A O 1
ATOM 1260 N N . ILE A 1 157 ? -3.756 -6.113 5.058 1.00 93.81 157 ILE A N 1
ATOM 1261 C CA . ILE A 1 157 ? -4.996 -6.883 4.814 1.00 93.81 157 ILE A CA 1
ATOM 1262 C C . ILE A 1 157 ? -4.867 -8.328 5.305 1.00 93.81 157 ILE A C 1
ATOM 1264 O O . ILE A 1 157 ? -5.781 -8.838 5.956 1.00 93.81 157 ILE A O 1
ATOM 1268 N N . ASN A 1 158 ? -3.744 -8.988 5.024 1.00 92.81 158 ASN A N 1
ATOM 1269 C CA . ASN A 1 158 ? -3.499 -10.364 5.453 1.00 92.81 158 ASN A CA 1
ATOM 1270 C C . ASN A 1 158 ? -3.363 -10.467 6.973 1.00 92.81 158 ASN A C 1
ATOM 1272 O O . ASN A 1 158 ? -3.975 -11.339 7.595 1.00 92.81 158 ASN A O 1
ATOM 1276 N N . SER A 1 159 ? -2.625 -9.535 7.577 1.00 93.50 159 SER A N 1
ATOM 1277 C CA . SER A 1 159 ? -2.487 -9.443 9.033 1.00 93.50 159 SER A CA 1
ATOM 1278 C C . SER A 1 159 ? -3.844 -9.205 9.707 1.00 93.50 159 SER A C 1
ATOM 1280 O O . SER A 1 159 ? -4.161 -9.822 10.727 1.00 93.50 159 SER A O 1
ATOM 1282 N N . LEU A 1 160 ? -4.698 -8.376 9.099 1.00 94.75 160 LEU A N 1
ATOM 1283 C CA . LEU A 1 160 ? -6.052 -8.117 9.578 1.00 94.75 160 LEU A CA 1
ATOM 1284 C C . LEU A 1 160 ? -6.959 -9.349 9.447 1.00 94.75 160 LEU A C 1
ATOM 1286 O O . LEU A 1 160 ? -7.744 -9.650 10.347 1.00 94.75 160 LEU A O 1
ATOM 1290 N N . ALA A 1 161 ? -6.842 -10.099 8.350 1.00 92.94 161 ALA A N 1
ATOM 1291 C CA . ALA A 1 161 ? -7.570 -11.353 8.173 1.00 92.94 161 ALA A CA 1
ATOM 1292 C C . ALA A 1 161 ? -7.188 -12.385 9.243 1.00 92.94 161 ALA A C 1
ATOM 1294 O O . ALA A 1 161 ? -8.073 -13.028 9.816 1.00 92.94 161 ALA A O 1
ATOM 1295 N N . ALA A 1 162 ? -5.898 -12.491 9.574 1.00 92.38 162 ALA A N 1
ATOM 1296 C CA . ALA A 1 162 ? -5.426 -13.338 10.666 1.00 92.38 162 ALA A CA 1
ATOM 1297 C C . ALA A 1 162 ? -6.011 -12.900 12.021 1.00 92.38 162 ALA A C 1
ATOM 1299 O O . ALA A 1 162 ? -6.496 -13.741 12.780 1.00 92.38 162 ALA A O 1
ATOM 1300 N N . TYR A 1 163 ? -6.060 -11.591 12.293 1.00 94.31 163 TYR A N 1
ATOM 1301 C CA . TYR A 1 163 ? -6.677 -11.046 13.505 1.00 94.31 163 TYR A CA 1
ATOM 1302 C C . TYR A 1 163 ? -8.150 -11.471 13.655 1.00 94.31 163 TYR A C 1
ATOM 1304 O O . TYR A 1 163 ? -8.561 -11.969 14.707 1.00 94.31 163 TYR A O 1
ATOM 1312 N N . PHE A 1 164 ? -8.954 -11.340 12.596 1.00 93.06 164 PHE A N 1
ATOM 1313 C CA . PHE A 1 164 ? -10.357 -11.765 12.634 1.00 93.06 164 PHE A CA 1
ATOM 1314 C C . PHE A 1 164 ? -10.519 -13.284 12.754 1.00 93.06 164 PHE A C 1
ATOM 1316 O O . PHE A 1 164 ? -11.436 -13.746 13.437 1.00 93.06 164 PHE A O 1
ATOM 1323 N N . HIS A 1 165 ? -9.627 -14.063 12.139 1.00 90.94 165 HIS A N 1
ATOM 1324 C CA . HIS A 1 165 ? -9.643 -15.521 12.246 1.00 90.94 165 HIS A CA 1
ATOM 1325 C C . HIS A 1 165 ? -9.427 -16.003 13.689 1.00 90.94 165 HIS A C 1
ATOM 1327 O O . HIS A 1 165 ? -10.075 -16.951 14.129 1.00 90.94 165 HIS A O 1
ATOM 1333 N N . LEU A 1 166 ? -8.569 -15.313 14.448 1.00 88.75 166 LEU A N 1
ATOM 1334 C CA . LEU A 1 166 ? -8.254 -15.630 15.845 1.00 88.75 166 LEU A CA 1
ATOM 1335 C C . LEU A 1 166 ? -9.319 -15.159 16.856 1.00 88.75 166 LEU A C 1
ATOM 1337 O O . LEU A 1 166 ? -9.169 -15.402 18.053 1.00 88.75 166 LEU A O 1
ATOM 1341 N N . GLN A 1 167 ? -10.408 -14.526 16.397 1.00 81.69 167 GLN A N 1
ATOM 1342 C CA . GLN A 1 167 ? -11.547 -14.090 17.223 1.00 81.69 167 GLN A CA 1
ATOM 1343 C C . GLN A 1 167 ? -11.159 -13.193 18.413 1.00 81.69 167 GLN A C 1
ATOM 1345 O O . GLN A 1 167 ? -11.696 -13.308 19.520 1.00 81.69 167 GLN A O 1
ATOM 1350 N N . HIS A 1 168 ? -10.223 -12.271 18.192 1.00 82.12 168 HIS A N 1
ATOM 1351 C CA . HIS A 1 168 ? -9.869 -11.268 19.191 1.00 82.12 168 HIS A CA 1
ATOM 1352 C C . HIS A 1 168 ? -11.064 -10.370 19.558 1.00 82.12 168 HIS A C 1
ATOM 1354 O O . HIS A 1 168 ? -12.004 -10.177 18.789 1.00 82.12 168 HIS A O 1
ATOM 1360 N N . ARG A 1 169 ? -11.030 -9.815 20.776 1.00 83.69 169 ARG A N 1
ATOM 1361 C CA . ARG A 1 169 ? -12.162 -9.066 21.352 1.00 83.69 169 ARG A CA 1
ATOM 1362 C C . ARG A 1 169 ? -12.194 -7.586 20.985 1.00 83.69 169 ARG A C 1
ATOM 1364 O O . ARG A 1 169 ? -13.246 -6.965 21.108 1.00 83.69 169 ARG A O 1
ATOM 1371 N N . LYS A 1 170 ? -11.052 -7.014 20.609 1.00 94.25 170 LYS A N 1
ATOM 1372 C CA . LYS A 1 170 ? -10.933 -5.582 20.339 1.00 94.25 170 LYS A CA 1
ATOM 1373 C C . LYS A 1 170 ? -11.542 -5.267 18.972 1.00 94.25 170 LYS A C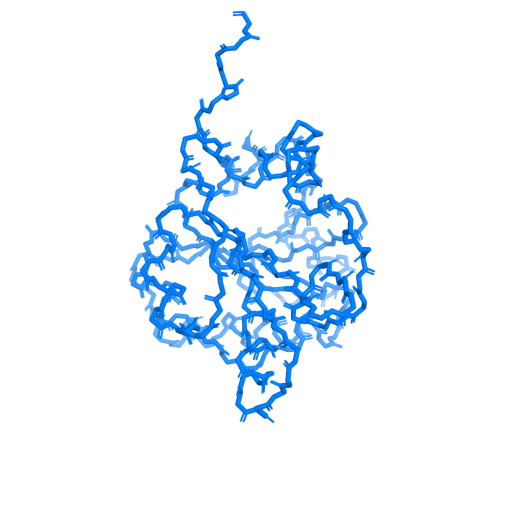 1
ATOM 1375 O O . LYS A 1 170 ? -11.368 -6.034 18.022 1.00 94.25 170 LYS A O 1
ATOM 1380 N N . LYS A 1 171 ? -12.328 -4.195 18.883 1.00 96.12 171 LYS A N 1
ATOM 1381 C CA . LYS A 1 171 ? -13.026 -3.843 17.637 1.00 96.12 171 LYS A CA 1
ATOM 1382 C C . LYS A 1 171 ? -12.019 -3.346 16.607 1.00 96.12 171 LYS A C 1
ATOM 1384 O O . LYS A 1 171 ? -10.944 -2.879 16.972 1.00 96.12 171 LYS A O 1
ATOM 1389 N N . VAL A 1 172 ? -12.387 -3.418 15.332 1.00 97.50 172 VAL A N 1
ATOM 1390 C CA . VAL A 1 172 ? -11.600 -2.815 14.254 1.00 97.50 172 VAL A CA 1
ATOM 1391 C C . VAL A 1 172 ? -12.495 -1.925 13.404 1.00 97.50 172 VAL A C 1
ATOM 1393 O O . VAL A 1 172 ? -13.556 -2.356 12.940 1.00 97.50 172 VAL A O 1
ATOM 1396 N N . SER A 1 173 ? -12.033 -0.701 13.186 1.00 97.81 173 SER A N 1
ATOM 1397 C CA . SER A 1 173 ? -12.511 0.207 12.153 1.00 97.81 173 SER A CA 1
ATOM 1398 C C . SER A 1 173 ? -11.546 0.202 10.967 1.00 97.81 173 SER A C 1
ATOM 1400 O O . SER A 1 173 ? -10.333 0.218 11.144 1.00 97.81 173 SER A O 1
ATOM 1402 N N . ILE A 1 174 ? -12.078 0.196 9.749 1.00 98.25 174 ILE A N 1
ATOM 1403 C CA . ILE A 1 174 ? -11.306 0.248 8.505 1.00 98.25 174 ILE A CA 1
ATOM 1404 C C . ILE A 1 174 ? -11.583 1.578 7.815 1.00 98.25 174 ILE A C 1
ATOM 1406 O O . ILE A 1 174 ? -12.738 1.881 7.502 1.00 98.25 174 ILE A O 1
ATOM 1410 N N . ILE A 1 175 ? -10.531 2.343 7.539 1.00 97.75 175 ILE A N 1
ATOM 1411 C CA . ILE A 1 175 ? -10.587 3.499 6.649 1.00 97.75 175 ILE A CA 1
ATOM 1412 C C . ILE A 1 175 ? -10.368 3.001 5.221 1.00 97.75 175 ILE A C 1
ATOM 1414 O O . ILE A 1 175 ? -9.371 2.344 4.924 1.00 97.75 175 ILE A O 1
ATOM 1418 N N . CYS A 1 176 ? -11.316 3.287 4.334 1.00 95.75 176 CYS A N 1
ATOM 1419 C CA . CYS A 1 176 ? -11.221 2.919 2.923 1.00 95.75 176 CYS A CA 1
ATOM 1420 C C . CYS A 1 176 ? -11.966 3.919 2.037 1.00 95.75 176 CYS A C 1
ATOM 1422 O O . CYS A 1 176 ? -12.766 4.735 2.505 1.00 95.75 176 CYS A O 1
ATOM 1424 N N . LEU A 1 177 ? -11.697 3.857 0.738 1.00 93.31 177 LEU A N 1
ATOM 1425 C CA . LEU A 1 177 ? -12.396 4.651 -0.261 1.00 93.31 177 LEU A CA 1
ATOM 1426 C C . LEU A 1 177 ? -13.818 4.127 -0.521 1.00 93.31 177 LEU A C 1
ATOM 1428 O O . LEU A 1 177 ? -14.100 2.942 -0.340 1.00 93.31 177 LEU A O 1
ATOM 1432 N N . ASP A 1 178 ? -14.719 4.986 -1.007 1.00 92.56 178 ASP A N 1
ATOM 1433 C CA . ASP A 1 178 ? -16.095 4.583 -1.346 1.00 92.56 178 ASP A CA 1
ATOM 1434 C C . ASP A 1 178 ? -16.144 3.428 -2.363 1.00 92.56 178 ASP A C 1
ATOM 1436 O O . ASP A 1 178 ? -16.916 2.484 -2.188 1.00 92.56 178 ASP A O 1
ATOM 1440 N N . SER A 1 179 ? -15.236 3.438 -3.337 1.00 87.81 179 SER A N 1
ATOM 1441 C CA . SER A 1 179 ? -15.038 2.373 -4.325 1.00 87.81 179 SER A CA 1
ATOM 1442 C C . SER A 1 179 ? -14.563 1.041 -3.737 1.00 87.81 179 SER A C 1
ATOM 1444 O O . SER A 1 179 ? -14.731 0.001 -4.367 1.00 87.81 179 SER A O 1
ATOM 1446 N N . GLN A 1 180 ? -14.000 1.044 -2.527 1.00 90.44 180 GLN A N 1
ATOM 1447 C CA . GLN A 1 180 ? -13.505 -0.152 -1.837 1.00 90.44 180 GLN A CA 1
ATOM 1448 C C . GLN A 1 180 ? -14.530 -0.725 -0.846 1.00 90.44 180 GLN A C 1
ATOM 1450 O O . GLN A 1 180 ? -14.355 -1.845 -0.364 1.00 90.44 180 GLN A O 1
ATOM 1455 N N . LYS A 1 181 ? -15.614 0.007 -0.556 1.00 93.38 181 LYS A N 1
ATOM 1456 C CA . LYS A 1 181 ? -16.593 -0.320 0.492 1.00 93.38 181 LYS A CA 1
ATOM 1457 C C . LYS A 1 181 ? -17.148 -1.742 0.392 1.00 93.38 181 LYS A C 1
ATOM 1459 O O . LYS A 1 181 ? -17.202 -2.462 1.388 1.00 93.38 181 LYS A O 1
ATOM 1464 N N . GLU A 1 182 ? -17.607 -2.140 -0.794 1.00 91.62 182 GLU A N 1
ATOM 1465 C CA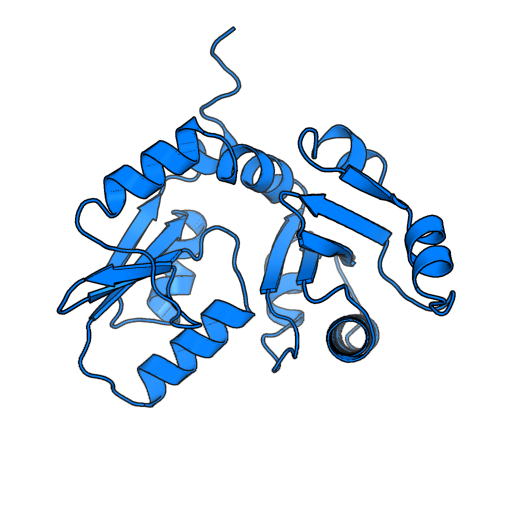 . GLU A 1 182 ? -18.237 -3.453 -0.997 1.00 91.62 182 GLU A CA 1
ATOM 1466 C C . GLU A 1 182 ? -17.231 -4.588 -0.787 1.00 91.62 182 GLU A C 1
ATOM 1468 O O . GLU A 1 182 ? -17.523 -5.558 -0.084 1.00 91.62 182 GLU A O 1
ATOM 1473 N N . LEU A 1 183 ? -16.013 -4.417 -1.309 1.00 89.25 183 LEU A N 1
ATOM 1474 C CA . LEU A 1 183 ? -14.919 -5.365 -1.126 1.00 89.25 183 LEU A CA 1
ATOM 1475 C C . LEU A 1 183 ? -14.547 -5.504 0.356 1.00 89.25 183 LEU A C 1
ATOM 1477 O O . LEU A 1 183 ? -14.429 -6.624 0.857 1.00 89.25 183 LEU A O 1
ATOM 1481 N N . MET A 1 184 ? -14.405 -4.384 1.072 1.00 93.44 184 MET A N 1
ATOM 1482 C CA . MET A 1 184 ? -14.076 -4.391 2.500 1.00 93.44 184 MET A CA 1
ATOM 1483 C C . MET A 1 184 ? -15.201 -4.993 3.343 1.00 93.44 184 MET A C 1
ATOM 1485 O O . MET A 1 184 ? -14.918 -5.793 4.232 1.00 93.44 184 MET A O 1
ATOM 1489 N N . GLN A 1 185 ? -16.471 -4.711 3.026 1.00 94.19 185 GLN A N 1
ATOM 1490 C CA . GLN A 1 185 ? -17.613 -5.317 3.724 1.00 94.19 185 GLN A CA 1
ATOM 1491 C C . GLN A 1 185 ? -17.654 -6.832 3.530 1.00 94.19 185 GLN A C 1
ATOM 1493 O O . GLN A 1 185 ? -17.961 -7.568 4.466 1.00 94.19 185 GLN A O 1
ATOM 1498 N N . SER A 1 186 ? -17.365 -7.296 2.312 1.00 92.69 186 SER A N 1
ATOM 1499 C CA . SER A 1 186 ? -17.350 -8.723 2.005 1.00 92.69 186 SER A CA 1
ATOM 1500 C C . SER A 1 186 ? -16.196 -9.446 2.699 1.00 92.69 186 SER A C 1
ATOM 1502 O O . SER A 1 186 ? -16.369 -10.593 3.103 1.00 92.69 186 SER A O 1
ATOM 1504 N N . ARG A 1 187 ? -15.021 -8.811 2.817 1.00 91.31 187 ARG A N 1
ATOM 1505 C CA . ARG A 1 187 ? -13.831 -9.412 3.444 1.00 91.31 187 ARG A CA 1
ATOM 1506 C C . ARG A 1 187 ? -13.873 -9.357 4.969 1.00 91.31 187 ARG A C 1
ATOM 1508 O O . ARG A 1 187 ? -13.516 -10.333 5.621 1.00 91.31 187 ARG A O 1
ATOM 1515 N N . PHE A 1 188 ? -14.325 -8.240 5.531 1.00 94.88 188 PHE A N 1
ATOM 1516 C CA . PHE A 1 188 ? -14.304 -7.965 6.967 1.00 94.88 188 PHE A CA 1
ATOM 1517 C C . PHE A 1 188 ? -15.695 -7.541 7.459 1.00 94.88 188 PHE A C 1
ATOM 1519 O O . PHE A 1 188 ? -15.893 -6.395 7.863 1.00 94.88 188 PHE A O 1
ATOM 1526 N N . PRO A 1 189 ? -16.687 -8.450 7.455 1.00 94.44 189 PRO A N 1
ATOM 1527 C CA . PRO A 1 189 ? -18.082 -8.093 7.719 1.00 94.44 189 PRO A CA 1
ATOM 1528 C C . PRO A 1 189 ? -18.328 -7.540 9.129 1.00 94.44 189 PRO A C 1
ATOM 1530 O O . PRO A 1 189 ? -19.282 -6.790 9.331 1.00 94.44 189 PRO A O 1
ATOM 1533 N N . SER A 1 190 ? -17.474 -7.900 10.089 1.00 93.19 190 SER A N 1
ATOM 1534 C CA . SER A 1 190 ? -17.548 -7.446 11.482 1.00 93.19 190 SER A CA 1
ATOM 1535 C C . SER A 1 190 ? -16.814 -6.125 11.742 1.00 93.19 190 SER A C 1
ATOM 1537 O O . SER A 1 190 ? -16.921 -5.589 12.844 1.00 93.19 190 SER A O 1
ATOM 1539 N N . ALA A 1 191 ? -16.047 -5.614 10.773 1.00 96.38 191 ALA A N 1
ATOM 1540 C CA . ALA A 1 191 ? -15.341 -4.346 10.910 1.00 96.38 191 ALA A CA 1
ATOM 1541 C C . ALA A 1 191 ? -16.293 -3.169 10.668 1.00 96.38 191 ALA A C 1
ATOM 1543 O O . ALA A 1 191 ? -17.121 -3.188 9.753 1.00 96.38 191 ALA A O 1
ATOM 1544 N N . ARG A 1 192 ? -16.146 -2.101 11.453 1.00 96.50 192 ARG A N 1
ATOM 1545 C CA . ARG A 1 192 ? -16.787 -0.820 11.135 1.00 96.50 192 ARG A CA 1
ATOM 1546 C C . ARG A 1 192 ? -16.044 -0.179 9.962 1.00 96.50 192 ARG A C 1
ATOM 1548 O O . ARG A 1 192 ? -14.826 -0.255 9.892 1.00 96.50 192 ARG A O 1
ATOM 1555 N N . GLN A 1 193 ? -16.757 0.490 9.060 1.00 95.88 193 GLN A N 1
ATOM 1556 C CA . GLN A 1 193 ? -16.133 1.203 7.942 1.00 95.88 193 GLN A CA 1
ATOM 1557 C C . GLN A 1 193 ? -16.203 2.719 8.122 1.00 95.88 193 GLN A C 1
ATOM 1559 O O . GLN A 1 193 ? -17.268 3.275 8.406 1.00 95.88 193 GLN A O 1
ATOM 1564 N N . ILE A 1 194 ? -15.070 3.381 7.909 1.00 96.44 194 ILE A N 1
ATOM 1565 C CA . ILE A 1 194 ? -14.918 4.830 7.802 1.00 96.44 194 ILE A CA 1
ATOM 1566 C C . ILE A 1 194 ? -14.649 5.126 6.324 1.00 96.44 194 ILE A C 1
ATOM 1568 O O . ILE A 1 194 ? -13.564 4.873 5.809 1.00 96.44 194 ILE A O 1
ATOM 1572 N N . ILE A 1 195 ? -15.673 5.606 5.619 1.00 95.44 195 ILE A N 1
ATOM 1573 C CA . ILE A 1 195 ? -15.636 5.740 4.159 1.00 95.44 195 ILE A CA 1
ATOM 1574 C C . ILE A 1 195 ? -15.162 7.139 3.769 1.00 95.44 195 ILE A C 1
ATOM 1576 O O . ILE A 1 195 ? -15.776 8.139 4.154 1.00 95.44 195 ILE A O 1
ATOM 1580 N N . ILE A 1 196 ? -14.124 7.202 2.938 1.00 93.19 196 ILE A N 1
ATOM 1581 C CA . ILE A 1 196 ? -13.639 8.433 2.315 1.00 93.19 196 ILE A CA 1
ATOM 1582 C C . ILE A 1 196 ? -14.150 8.507 0.869 1.00 93.19 196 ILE A C 1
ATOM 1584 O O . ILE A 1 196 ? -13.956 7.567 0.100 1.00 93.19 196 ILE A O 1
ATOM 1588 N N . PRO A 1 197 ? -14.791 9.614 0.450 1.00 87.38 197 PRO A N 1
ATOM 1589 C CA . PRO A 1 197 ? -15.242 9.761 -0.929 1.00 87.38 197 PRO A CA 1
ATOM 1590 C C . PRO A 1 197 ? -14.076 9.721 -1.924 1.00 87.38 197 PRO A C 1
ATOM 1592 O O . PRO A 1 197 ? -13.091 10.440 -1.731 1.00 87.38 197 PRO A O 1
ATOM 1595 N N . ASN A 1 198 ? -14.229 9.016 -3.049 1.00 77.25 198 ASN A N 1
ATOM 1596 C CA . ASN A 1 198 ? -13.212 8.962 -4.109 1.00 77.25 198 ASN A CA 1
ATOM 1597 C C . ASN A 1 198 ? -12.808 10.366 -4.590 1.00 77.25 198 ASN A C 1
ATOM 1599 O O . ASN A 1 198 ? -11.636 10.631 -4.834 1.00 77.25 198 ASN A O 1
ATOM 1603 N N . LYS A 1 199 ? -13.753 11.317 -4.643 1.00 64.25 199 LYS A N 1
ATOM 1604 C CA . LYS A 1 199 ? -13.477 12.715 -5.028 1.00 64.25 199 LYS A CA 1
ATOM 1605 C C . LYS A 1 199 ? -12.543 13.450 -4.068 1.00 64.25 199 LYS A C 1
ATOM 1607 O O . LYS A 1 199 ? -11.862 14.360 -4.517 1.00 64.25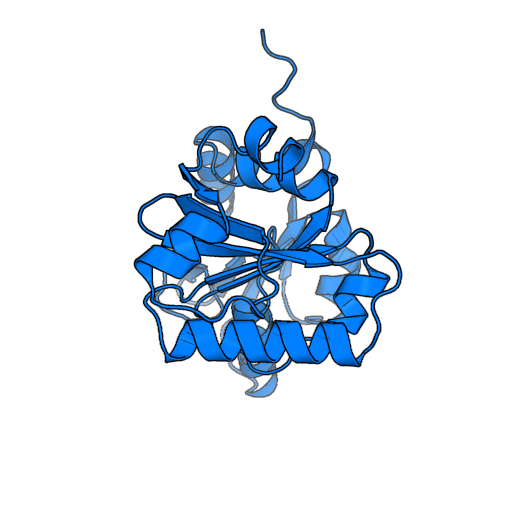 199 LYS A O 1
ATOM 1612 N N . LYS A 1 200 ? -12.510 13.073 -2.784 1.00 54.59 200 LYS A N 1
ATOM 1613 C CA . LYS A 1 200 ? -11.548 13.617 -1.813 1.00 54.59 200 LYS A CA 1
ATOM 1614 C C . LYS A 1 200 ? -10.169 12.959 -1.907 1.00 54.59 200 LYS A C 1
ATOM 1616 O O . LYS A 1 200 ? -9.194 13.563 -1.483 1.00 54.59 200 LYS A O 1
ATOM 1621 N N . GLY A 1 201 ? -10.095 11.749 -2.464 1.00 51.16 201 GLY A N 1
ATOM 1622 C CA . GLY A 1 201 ? -8.839 11.041 -2.733 1.00 51.16 201 GLY A CA 1
ATOM 1623 C C . GLY A 1 201 ? -8.235 11.334 -4.111 1.00 51.16 201 GLY A C 1
ATOM 1624 O O . GLY A 1 201 ? -7.022 11.242 -4.263 1.00 51.16 201 GLY A O 1
ATOM 1625 N N . VAL A 1 202 ? -9.045 11.717 -5.105 1.00 49.56 202 VAL A N 1
ATOM 1626 C CA . VAL A 1 202 ? -8.605 11.853 -6.506 1.00 49.56 202 VAL A CA 1
ATOM 1627 C C . VAL A 1 202 ? -8.758 13.290 -7.029 1.00 49.56 202 VAL A C 1
ATOM 1629 O O . VAL A 1 202 ? -7.773 13.853 -7.472 1.00 49.56 202 VAL A O 1
ATOM 1632 N N . ASP A 1 203 ? -9.900 13.973 -6.881 1.00 43.00 203 ASP A N 1
ATOM 1633 C CA . ASP A 1 203 ? -10.180 15.202 -7.662 1.00 43.00 203 ASP A CA 1
ATOM 1634 C C . ASP A 1 203 ? -10.274 16.535 -6.890 1.00 43.00 203 ASP A C 1
ATOM 1636 O O . ASP A 1 203 ? -10.346 17.601 -7.510 1.00 43.00 203 ASP A O 1
ATOM 1640 N N . SER A 1 204 ? -10.315 16.554 -5.555 1.00 38.72 204 SER A N 1
ATOM 1641 C CA . SER A 1 204 ? -10.738 17.771 -4.836 1.00 38.72 204 SER A CA 1
ATOM 1642 C C . SER A 1 204 ? -9.691 18.872 -4.672 1.00 38.72 204 SER A C 1
ATOM 1644 O O . SER A 1 204 ? -10.052 19.947 -4.198 1.00 38.72 204 SER A O 1
ATOM 1646 N N . PHE A 1 205 ? -8.437 18.667 -5.077 1.00 46.03 205 PHE A N 1
ATOM 1647 C CA . PHE A 1 205 ? -7.363 19.622 -4.757 1.00 46.03 205 PHE A CA 1
ATOM 1648 C C . PHE A 1 205 ? -6.711 20.291 -5.973 1.00 46.03 205 PHE A C 1
ATOM 1650 O O . PHE A 1 205 ? -6.035 21.303 -5.824 1.00 46.03 205 PHE A O 1
ATOM 1657 N N . ALA A 1 206 ? -7.026 19.848 -7.196 1.00 35.03 206 ALA A N 1
ATOM 1658 C CA . ALA A 1 206 ? -6.539 20.466 -8.436 1.00 35.03 206 ALA A CA 1
ATOM 1659 C C . ALA A 1 206 ? -7.298 21.749 -8.854 1.00 35.03 206 ALA A C 1
ATOM 1661 O O . ALA A 1 206 ? -7.094 22.263 -9.951 1.00 35.03 206 ALA A O 1
ATOM 1662 N N . ARG A 1 207 ? -8.207 22.276 -8.019 1.00 32.38 207 ARG A N 1
ATOM 1663 C CA . ARG A 1 207 ? -8.984 23.497 -8.318 1.00 32.38 207 ARG A CA 1
ATOM 1664 C C . ARG A 1 207 ? -8.991 24.490 -7.163 1.00 32.38 207 ARG A C 1
ATOM 1666 O O . ARG A 1 207 ? -10.055 24.878 -6.687 1.00 32.38 207 ARG A O 1
ATOM 1673 N N . ARG A 1 208 ? -7.806 24.902 -6.719 1.00 33.69 208 ARG A N 1
ATOM 1674 C CA . ARG A 1 208 ? -7.599 26.174 -6.008 1.00 33.69 208 ARG A CA 1
ATOM 1675 C C . ARG A 1 208 ? -6.248 26.772 -6.408 1.00 33.69 208 ARG A C 1
ATOM 1677 O O . ARG A 1 208 ? -5.322 26.816 -5.608 1.00 33.69 208 ARG A O 1
ATOM 1684 N N . THR A 1 209 ? -6.166 27.218 -7.655 1.00 34.94 209 THR A N 1
ATOM 1685 C CA . THR A 1 209 ? -5.237 28.257 -8.110 1.00 34.94 209 THR A CA 1
ATOM 1686 C C . THR A 1 209 ? -6.025 29.323 -8.846 1.00 34.94 209 THR A C 1
ATOM 1688 O O . THR A 1 209 ? -7.025 28.962 -9.512 1.00 34.94 209 THR A O 1
#